Protein AF-A0A484MVW4-F1 (afdb_monomer_lite)

Sequence (199 aa):
MILGFILEQGFLRAIVSFVTMQFQLCTMFFTFSLGTRTHYFGRTILHGGARYQATGRGFIVRHIKFSESYRLYARSHFAKGMEVVLLLVVHLAYGFSTGAFSYILLTISSWFLAISWLFAPYLFNPSGFEWQKTVEDFRDWTNWLLYRGGIGVKGEESWEAWWDEELAHVRTLGGRLMETILSLRFCIFQYGILYKLHL

pLDDT: mean 89.43, std 7.52, range [61.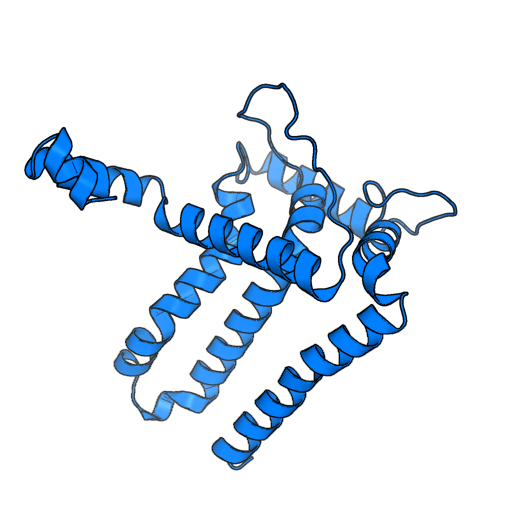5, 96.88]

Structure (mmCIF, N/CA/C/O backbone):
data_AF-A0A484MVW4-F1
#
_entry.id   AF-A0A484MVW4-F1
#
loop_
_atom_site.group_PDB
_atom_site.id
_atom_site.type_symbol
_atom_site.label_atom_id
_atom_site.label_alt_id
_atom_site.label_comp_id
_atom_site.label_asym_id
_atom_site.label_entity_id
_atom_site.label_seq_id
_atom_site.pdbx_PDB_ins_code
_atom_site.Cartn_x
_atom_site.Cartn_y
_atom_site.Cartn_z
_atom_site.occupancy
_atom_site.B_iso_or_equiv
_atom_site.auth_seq_id
_atom_site.auth_comp_id
_atom_site.auth_asym_id
_atom_site.auth_atom_id
_atom_site.pdbx_PDB_model_num
ATOM 1 N N . MET A 1 1 ? 17.130 15.220 -3.434 1.00 73.94 1 MET A N 1
ATOM 2 C CA . MET A 1 1 ? 17.889 14.332 -2.526 1.00 73.94 1 MET A CA 1
ATOM 3 C C . MET A 1 1 ? 19.336 14.171 -2.986 1.00 73.94 1 MET A C 1
ATOM 5 O O . MET A 1 1 ? 20.205 14.680 -2.302 1.00 73.94 1 MET A O 1
ATOM 9 N N . ILE A 1 2 ? 19.606 13.593 -4.167 1.00 82.56 2 ILE A N 1
ATOM 10 C CA . ILE A 1 2 ? 20.987 13.407 -4.673 1.00 82.56 2 ILE A CA 1
ATOM 11 C C . ILE A 1 2 ? 21.736 14.738 -4.849 1.00 82.56 2 ILE A C 1
ATOM 13 O O . ILE A 1 2 ? 22.871 14.853 -4.409 1.00 82.56 2 ILE A O 1
ATOM 17 N N . LEU A 1 3 ? 21.087 15.760 -5.420 1.00 87.56 3 LEU A N 1
ATOM 18 C CA . LEU A 1 3 ? 21.704 17.080 -5.609 1.00 87.56 3 LEU A CA 1
ATOM 19 C C . LEU A 1 3 ? 22.170 17.712 -4.284 1.00 87.56 3 LEU A C 1
ATOM 21 O O . LEU A 1 3 ? 23.260 18.266 -4.231 1.00 87.56 3 LEU A O 1
ATOM 25 N N . GLY A 1 4 ? 21.380 17.570 -3.213 1.00 88.50 4 GLY A N 1
ATOM 26 C CA . GLY A 1 4 ? 21.754 18.051 -1.878 1.00 88.50 4 GLY A CA 1
ATOM 27 C C . GLY A 1 4 ? 22.996 17.336 -1.346 1.00 88.50 4 GLY A C 1
ATOM 28 O O . GLY A 1 4 ? 23.952 17.987 -0.947 1.00 88.50 4 GLY A O 1
ATOM 29 N N . PHE A 1 5 ? 23.050 16.005 -1.464 1.00 88.50 5 PHE A N 1
ATOM 30 C CA . PHE A 1 5 ? 24.239 15.246 -1.063 1.00 88.50 5 PHE A CA 1
ATOM 31 C C . PHE A 1 5 ? 25.482 15.571 -1.890 1.00 88.50 5 PHE A C 1
ATOM 33 O O . PHE A 1 5 ? 26.580 15.584 -1.339 1.00 88.50 5 PHE A O 1
ATOM 40 N N . ILE A 1 6 ? 25.337 15.851 -3.189 1.00 94.19 6 ILE A N 1
ATOM 41 C CA . ILE A 1 6 ? 26.470 16.266 -4.028 1.00 94.19 6 ILE A CA 1
ATOM 42 C C . ILE A 1 6 ? 27.050 17.586 -3.511 1.00 94.19 6 ILE A C 1
ATOM 44 O O . ILE A 1 6 ? 28.270 17.705 -3.413 1.00 94.19 6 ILE A O 1
ATOM 48 N N . LEU A 1 7 ? 26.189 18.544 -3.157 1.00 93.81 7 LEU A N 1
ATOM 49 C CA . LEU A 1 7 ? 26.602 19.849 -2.638 1.00 93.81 7 LEU A CA 1
ATOM 50 C C . LEU A 1 7 ? 27.216 19.754 -1.233 1.00 93.81 7 LEU A C 1
ATOM 52 O O . LEU A 1 7 ? 28.190 20.444 -0.953 1.00 93.81 7 LEU A O 1
ATOM 56 N N . GLU A 1 8 ? 26.680 18.897 -0.362 1.00 93.44 8 GLU A N 1
ATOM 57 C CA . GLU A 1 8 ? 27.112 18.789 1.040 1.00 93.44 8 GLU A CA 1
ATOM 58 C C . GLU A 1 8 ? 28.332 17.879 1.248 1.00 93.44 8 GLU A C 1
ATOM 60 O O . GLU A 1 8 ? 29.167 18.141 2.111 1.00 93.44 8 GLU A O 1
ATOM 65 N N . GLN A 1 9 ? 28.429 16.777 0.500 1.00 91.25 9 GLN A N 1
ATOM 66 C CA . GLN A 1 9 ? 29.371 15.682 0.780 1.00 91.25 9 GLN A CA 1
ATOM 67 C C . GLN A 1 9 ? 30.320 15.388 -0.393 1.00 91.25 9 GLN A C 1
ATOM 69 O O . GLN A 1 9 ? 31.260 14.605 -0.238 1.00 91.25 9 GLN A O 1
ATOM 74 N N . GLY A 1 10 ? 30.101 16.008 -1.556 1.00 93.50 10 GLY A N 1
ATOM 75 C CA . GLY A 1 10 ? 30.835 15.742 -2.791 1.00 93.50 10 GLY A CA 1
ATOM 76 C C . GLY A 1 10 ? 30.286 14.547 -3.581 1.00 93.50 10 GLY A C 1
ATOM 77 O O . GLY A 1 10 ? 29.595 13.673 -3.057 1.00 93.50 10 GLY A O 1
ATOM 78 N N . PHE A 1 11 ? 30.614 14.495 -4.875 1.00 93.38 11 PHE A N 1
ATOM 79 C CA . PHE A 1 11 ? 29.992 13.582 -5.844 1.00 93.38 11 PHE A CA 1
ATOM 80 C C . PHE A 1 11 ? 30.110 12.090 -5.487 1.00 93.38 11 PHE A C 1
ATOM 82 O O . PHE A 1 11 ? 29.105 11.381 -5.459 1.00 93.38 11 PHE A O 1
ATOM 89 N N . LEU A 1 12 ? 31.317 11.606 -5.172 1.00 93.38 12 LEU A N 1
ATOM 90 C CA . LEU A 1 12 ? 31.538 10.183 -4.879 1.00 93.38 12 LEU A CA 1
ATOM 91 C C . LEU A 1 12 ? 30.803 9.730 -3.614 1.00 93.38 12 LEU A C 1
ATOM 93 O O . LEU A 1 12 ? 30.157 8.683 -3.616 1.00 93.38 12 LEU A O 1
ATOM 97 N N . ARG A 1 13 ? 30.854 10.536 -2.545 1.00 93.19 13 ARG A N 1
ATOM 98 C CA . ARG A 1 13 ? 30.137 10.231 -1.300 1.00 93.19 13 ARG A CA 1
ATOM 99 C C . ARG A 1 13 ? 28.629 10.251 -1.522 1.00 93.19 13 ARG A C 1
ATOM 101 O O . ARG A 1 13 ? 27.945 9.360 -1.036 1.00 93.19 13 ARG A O 1
ATOM 108 N N . ALA A 1 14 ? 28.121 11.186 -2.324 1.00 93.56 14 ALA A N 1
ATOM 109 C CA . ALA A 1 14 ? 26.707 11.238 -2.676 1.00 93.56 14 ALA A CA 1
ATOM 110 C C . ALA A 1 14 ? 26.226 9.971 -3.405 1.00 93.56 14 ALA A C 1
ATOM 112 O O . ALA A 1 14 ? 25.141 9.478 -3.097 1.00 93.56 14 ALA A O 1
ATOM 113 N N . ILE A 1 15 ? 27.026 9.411 -4.324 1.00 93.00 15 ILE A N 1
ATOM 114 C CA . ILE A 1 15 ? 26.705 8.141 -4.998 1.00 93.00 15 ILE A CA 1
ATOM 115 C C . ILE A 1 15 ? 26.663 6.990 -3.993 1.00 93.00 15 ILE A C 1
ATOM 117 O O . ILE A 1 15 ? 25.683 6.247 -3.967 1.00 93.00 15 ILE A O 1
ATOM 121 N N . VAL A 1 16 ? 27.688 6.851 -3.147 1.00 93.56 16 VAL A N 1
ATOM 122 C CA . VAL A 1 16 ? 27.746 5.774 -2.143 1.00 93.56 16 VAL A CA 1
ATOM 123 C C . VAL A 1 16 ? 26.563 5.868 -1.176 1.00 93.56 16 VAL A C 1
ATOM 125 O O . VAL A 1 16 ? 25.882 4.868 -0.941 1.00 93.56 16 VAL A O 1
ATOM 128 N N . SER A 1 17 ? 26.261 7.069 -0.678 1.00 91.94 17 SER A N 1
ATOM 129 C CA . SER A 1 17 ? 25.106 7.325 0.187 1.00 91.94 17 SER A CA 1
ATOM 130 C C . SER A 1 17 ? 23.793 6.983 -0.517 1.00 91.94 17 SER A C 1
ATOM 132 O O . SER A 1 17 ? 22.954 6.289 0.052 1.00 91.94 17 SER A O 1
ATOM 134 N N . PHE A 1 18 ? 23.620 7.394 -1.777 1.00 91.75 18 PHE A N 1
ATOM 135 C CA . PHE A 1 18 ? 22.419 7.077 -2.549 1.00 91.75 18 PHE A CA 1
ATOM 136 C C . PHE A 1 18 ? 22.226 5.568 -2.731 1.00 91.75 18 PHE A C 1
ATOM 138 O O . PHE A 1 18 ? 21.136 5.063 -2.473 1.00 91.75 18 PHE A O 1
ATOM 145 N N . VAL A 1 19 ? 23.275 4.841 -3.125 1.00 93.75 19 VAL A N 1
ATOM 146 C CA . VAL A 1 19 ? 23.232 3.380 -3.288 1.00 93.75 19 VAL A CA 1
ATOM 147 C C . VAL A 1 19 ? 22.922 2.693 -1.955 1.00 93.75 19 VAL A C 1
ATOM 149 O O . VAL A 1 19 ? 22.075 1.804 -1.902 1.00 93.75 19 VAL A O 1
ATOM 152 N N . THR A 1 20 ? 23.523 3.159 -0.859 1.00 94.19 20 THR A N 1
ATOM 153 C CA . THR A 1 20 ? 23.243 2.651 0.493 1.00 94.19 20 THR A CA 1
ATOM 154 C C . THR A 1 20 ? 21.771 2.833 0.867 1.00 94.19 20 THR A C 1
ATOM 156 O O . THR A 1 20 ? 21.138 1.902 1.360 1.00 94.19 20 THR A O 1
ATOM 159 N N . MET A 1 21 ? 21.186 3.996 0.570 1.00 93.38 21 MET A N 1
ATOM 160 C CA . MET A 1 21 ? 19.760 4.245 0.801 1.00 93.38 21 MET A CA 1
ATOM 161 C C . MET A 1 21 ? 18.857 3.335 -0.042 1.00 93.38 21 MET A C 1
ATOM 163 O O . MET A 1 21 ? 17.797 2.923 0.433 1.00 93.38 21 MET A O 1
ATOM 167 N N . GLN A 1 22 ? 19.265 2.984 -1.268 1.00 94.00 22 GLN A N 1
ATOM 168 C CA . GLN A 1 22 ? 18.517 2.018 -2.081 1.00 94.00 22 GLN A CA 1
ATOM 169 C C . GLN A 1 22 ? 18.519 0.625 -1.445 1.00 94.00 22 GLN A C 1
ATOM 171 O O . GLN A 1 22 ? 17.464 -0.001 -1.378 1.00 94.00 22 GLN A O 1
ATOM 176 N N . PHE A 1 23 ? 19.657 0.166 -0.910 1.00 94.56 23 PHE A N 1
ATOM 177 C CA . PHE A 1 23 ? 19.728 -1.099 -0.167 1.00 94.56 23 PHE A CA 1
ATOM 178 C C . PHE A 1 23 ? 18.890 -1.087 1.118 1.00 94.56 23 PHE A C 1
ATOM 180 O O . PHE A 1 23 ? 18.353 -2.117 1.508 1.00 94.56 23 PHE A O 1
ATOM 187 N N . GLN A 1 24 ? 18.702 0.082 1.732 1.00 93.75 24 GLN A N 1
ATOM 188 C CA . GLN A 1 24 ? 17.768 0.294 2.847 1.00 93.75 24 GLN A CA 1
ATOM 189 C C . GLN A 1 24 ? 16.300 0.432 2.399 1.00 93.75 24 GLN A C 1
ATOM 191 O O . GLN A 1 24 ? 15.438 0.795 3.197 1.00 93.75 24 GLN A O 1
ATOM 196 N N . LEU A 1 25 ? 16.000 0.158 1.124 1.00 94.75 25 LEU A N 1
ATOM 197 C CA . LEU A 1 25 ? 14.660 0.186 0.537 1.00 94.75 25 LEU A CA 1
ATOM 198 C C . LEU A 1 25 ? 13.985 1.569 0.591 1.00 94.75 25 LEU A C 1
ATOM 200 O O . LEU A 1 25 ? 12.754 1.665 0.627 1.00 94.75 25 LEU A O 1
ATOM 204 N N . CYS A 1 26 ? 14.757 2.663 0.539 1.00 93.69 26 CYS A N 1
ATOM 205 C CA . CYS A 1 26 ? 14.207 4.017 0.681 1.00 93.69 26 CYS A CA 1
ATOM 206 C C . CYS A 1 26 ? 13.128 4.346 -0.360 1.00 93.69 26 CYS A C 1
ATOM 208 O O . CYS A 1 26 ? 12.177 5.063 -0.062 1.00 93.69 26 CYS A O 1
ATOM 210 N N . THR A 1 27 ? 13.248 3.815 -1.579 1.00 93.62 27 THR A N 1
ATOM 211 C CA . THR A 1 27 ? 12.289 4.056 -2.667 1.00 93.62 27 THR A CA 1
ATOM 212 C C . THR A 1 27 ? 10.950 3.371 -2.392 1.00 93.62 27 THR A C 1
ATOM 214 O O . THR A 1 27 ? 9.893 3.955 -2.644 1.00 93.62 27 THR A O 1
ATOM 217 N N . MET A 1 28 ? 10.975 2.178 -1.793 1.00 95.19 28 MET A N 1
ATOM 218 C CA . MET A 1 28 ? 9.768 1.484 -1.345 1.00 95.19 28 MET A CA 1
ATOM 219 C C . MET A 1 28 ? 9.106 2.238 -0.187 1.00 95.19 28 MET A C 1
ATOM 221 O O . MET A 1 28 ? 7.909 2.527 -0.240 1.00 95.19 28 MET A O 1
ATOM 225 N N . PHE A 1 29 ? 9.898 2.639 0.815 1.00 93.94 29 PHE A N 1
ATOM 226 C CA . PHE A 1 29 ? 9.417 3.446 1.938 1.00 93.94 29 PHE A CA 1
ATOM 227 C C . PHE A 1 29 ? 8.792 4.764 1.470 1.00 93.94 29 PHE A C 1
ATOM 229 O O . PHE A 1 29 ? 7.704 5.130 1.909 1.00 93.94 29 PHE A O 1
ATOM 236 N N . PHE A 1 30 ? 9.448 5.472 0.551 1.00 93.88 30 PHE A N 1
ATOM 237 C CA . PHE A 1 30 ? 8.950 6.730 0.005 1.00 93.88 30 PHE A CA 1
ATOM 238 C C . PHE A 1 30 ? 7.618 6.539 -0.725 1.00 93.88 30 PHE A C 1
ATOM 240 O O . PHE A 1 30 ? 6.672 7.286 -0.482 1.00 93.88 30 PHE A O 1
ATOM 247 N N . THR A 1 31 ? 7.523 5.509 -1.568 1.00 95.19 31 THR A N 1
ATOM 248 C CA . THR A 1 31 ? 6.303 5.176 -2.317 1.00 95.19 31 THR A CA 1
ATOM 249 C C . THR A 1 31 ? 5.131 4.873 -1.379 1.00 95.19 31 THR A C 1
ATOM 251 O O . THR A 1 31 ? 4.015 5.358 -1.582 1.00 95.19 31 THR A O 1
ATOM 254 N N . PHE A 1 32 ? 5.390 4.121 -0.310 1.00 95.25 32 PHE A N 1
ATOM 255 C CA . PHE A 1 32 ? 4.410 3.820 0.729 1.00 95.25 32 PHE A CA 1
ATOM 256 C C . PHE A 1 32 ? 4.016 5.067 1.546 1.00 95.25 32 PHE A C 1
ATOM 258 O O . PHE A 1 32 ? 2.836 5.370 1.731 1.00 95.25 32 PHE A O 1
ATOM 265 N N . SER A 1 33 ? 4.996 5.858 1.989 1.00 94.50 33 SER A N 1
ATOM 266 C CA . SER A 1 33 ? 4.760 7.087 2.757 1.00 94.50 33 SER A CA 1
ATOM 267 C C . SER A 1 33 ? 3.946 8.111 1.962 1.00 94.50 33 SER A C 1
ATOM 269 O O . SER A 1 33 ? 3.013 8.719 2.493 1.00 94.50 33 SER A O 1
ATOM 271 N N . LEU A 1 34 ? 4.249 8.267 0.670 1.00 95.00 34 LEU A N 1
ATOM 272 C CA . LEU A 1 34 ? 3.489 9.130 -0.226 1.00 95.00 34 LEU A CA 1
ATOM 273 C C . LEU A 1 34 ? 2.048 8.628 -0.383 1.00 95.00 34 LEU A C 1
ATOM 275 O O . LEU A 1 34 ? 1.125 9.426 -0.254 1.00 95.00 34 LEU A O 1
ATOM 279 N N . GLY A 1 35 ? 1.846 7.317 -0.561 1.00 94.69 35 GLY A N 1
ATOM 280 C CA . GLY A 1 35 ? 0.514 6.701 -0.619 1.00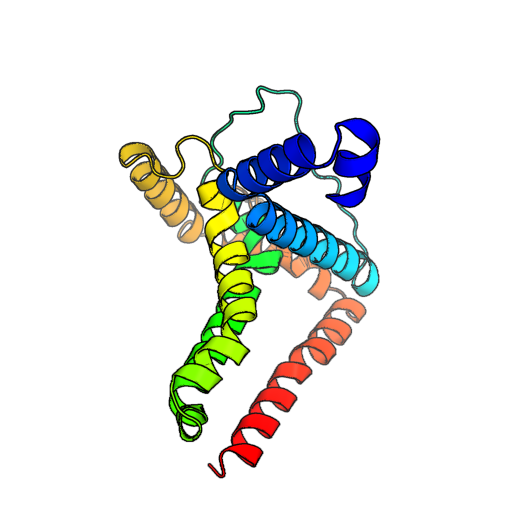 94.69 35 GLY A CA 1
ATOM 281 C C . GLY A 1 35 ? -0.331 6.996 0.623 1.00 94.69 35 GLY A C 1
ATOM 282 O O . GLY A 1 35 ? -1.491 7.405 0.505 1.00 94.69 35 GLY A O 1
ATOM 283 N N . THR A 1 36 ? 0.280 6.897 1.807 1.00 93.69 36 THR A N 1
ATOM 284 C CA . THR A 1 36 ? -0.345 7.253 3.089 1.00 93.69 36 THR A CA 1
ATOM 285 C C . THR A 1 36 ? -0.793 8.714 3.092 1.00 93.69 36 THR A C 1
ATOM 287 O O . THR A 1 36 ? -1.969 9.005 3.321 1.00 93.69 36 THR A O 1
ATOM 290 N N . ARG A 1 37 ? 0.123 9.643 2.784 1.00 93.69 37 ARG A N 1
ATOM 291 C CA . ARG A 1 37 ? -0.169 11.086 2.770 1.00 93.69 37 ARG A CA 1
ATOM 292 C C . ARG A 1 37 ? -1.273 11.417 1.778 1.00 93.69 37 ARG A C 1
ATOM 294 O O . ARG A 1 37 ? -2.240 12.066 2.157 1.00 93.69 37 ARG A O 1
ATOM 301 N N . THR A 1 38 ? -1.173 10.934 0.543 1.00 94.38 38 THR A N 1
ATOM 302 C CA . THR A 1 38 ? -2.166 11.194 -0.504 1.00 94.38 38 THR A CA 1
ATOM 303 C C . THR A 1 38 ? -3.541 10.652 -0.125 1.00 94.38 38 THR A C 1
ATOM 305 O O . THR A 1 38 ? -4.536 11.346 -0.324 1.00 94.38 38 THR A O 1
ATOM 308 N N . HIS A 1 39 ? -3.627 9.446 0.448 1.00 93.25 39 HIS A N 1
ATOM 309 C CA . HIS A 1 39 ? -4.913 8.874 0.850 1.00 93.25 39 HIS A CA 1
ATOM 310 C C . HIS A 1 39 ? -5.598 9.702 1.942 1.00 93.25 39 HIS A C 1
ATOM 312 O O . HIS A 1 39 ? -6.750 10.093 1.766 1.00 93.25 39 HIS A O 1
ATOM 318 N N . TYR A 1 40 ? -4.910 9.989 3.049 1.00 91.44 40 TYR A N 1
ATOM 319 C CA . TYR A 1 40 ? -5.530 10.696 4.173 1.00 91.44 40 TYR A CA 1
ATOM 320 C C . TYR A 1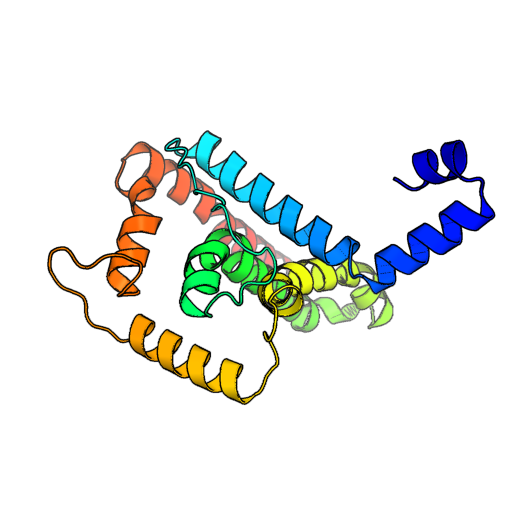 40 ? -5.754 12.182 3.887 1.00 91.44 40 TYR A C 1
ATOM 322 O O . TYR A 1 40 ? -6.767 12.742 4.310 1.00 91.44 40 TYR A O 1
ATOM 330 N N . PHE A 1 41 ? -4.871 12.808 3.107 1.00 93.44 41 PHE A N 1
ATOM 331 C CA . PHE A 1 41 ? -5.084 14.165 2.614 1.00 93.44 41 PHE A CA 1
ATOM 332 C C . PHE A 1 41 ? -6.319 14.234 1.706 1.00 93.44 41 PHE A C 1
ATOM 334 O O . PHE A 1 41 ? -7.211 15.045 1.943 1.00 93.44 41 PHE A O 1
ATOM 341 N N . GLY A 1 42 ? -6.436 13.319 0.737 1.00 92.25 42 GLY A N 1
ATOM 342 C CA . GLY A 1 42 ? -7.604 13.229 -0.141 1.00 92.25 42 GLY A CA 1
ATOM 343 C C . GLY A 1 42 ? -8.899 12.946 0.621 1.00 92.25 42 GLY A C 1
ATOM 344 O O . GLY A 1 42 ? -9.905 13.607 0.382 1.00 92.25 42 GLY A O 1
ATOM 345 N N . ARG A 1 43 ? -8.874 12.030 1.598 1.00 90.69 43 ARG A N 1
ATOM 346 C CA . ARG A 1 43 ? -10.033 11.737 2.458 1.00 90.69 43 ARG A CA 1
ATOM 347 C C . ARG A 1 43 ? -10.489 12.969 3.235 1.00 90.69 43 ARG A C 1
ATOM 349 O O . ARG A 1 43 ? -11.686 13.216 3.313 1.00 90.69 43 ARG A O 1
ATOM 356 N N . THR A 1 44 ? -9.549 13.759 3.749 1.00 91.81 44 THR A N 1
ATOM 357 C CA . THR A 1 44 ? -9.862 15.002 4.469 1.00 91.81 44 THR A CA 1
ATOM 358 C C . THR A 1 44 ? -10.497 16.041 3.544 1.00 91.81 44 THR A C 1
ATOM 360 O O . THR A 1 44 ? -11.440 16.709 3.949 1.00 91.81 44 THR A O 1
ATOM 363 N N . ILE A 1 45 ? -10.035 16.153 2.296 1.00 92.06 45 ILE A N 1
ATOM 364 C CA . ILE A 1 45 ? -10.633 17.066 1.308 1.00 92.06 45 ILE A CA 1
ATOM 365 C C . ILE A 1 45 ? -12.050 16.628 0.922 1.00 92.06 45 ILE A C 1
ATOM 367 O O . ILE A 1 45 ? -12.944 17.462 0.833 1.00 92.06 45 ILE A O 1
ATOM 371 N N . LEU A 1 46 ? -12.252 15.333 0.675 1.00 91.19 46 LEU A N 1
ATOM 372 C CA . LEU A 1 46 ? -13.515 14.807 0.150 1.00 91.19 46 LEU A CA 1
ATOM 373 C C . LEU A 1 46 ? -14.600 14.678 1.221 1.00 91.19 46 LEU A C 1
ATOM 375 O O . LEU A 1 46 ? -15.766 14.954 0.952 1.00 91.19 46 LEU A O 1
ATOM 379 N N . HIS A 1 47 ? -14.215 14.244 2.421 1.00 90.50 47 HIS A N 1
ATOM 380 C CA . HIS A 1 47 ? -15.147 13.834 3.474 1.00 90.50 47 HIS A CA 1
ATOM 381 C C . HIS A 1 47 ? -14.953 14.582 4.795 1.00 90.50 47 HIS A C 1
ATOM 383 O O . HIS A 1 47 ? -15.782 14.455 5.694 1.00 90.50 47 HIS A O 1
ATOM 389 N N . GLY A 1 48 ? -13.869 15.346 4.947 1.00 88.06 48 GLY A N 1
ATOM 390 C CA . GLY A 1 48 ? -13.497 15.951 6.224 1.00 88.06 48 GLY A CA 1
ATOM 391 C C . GLY A 1 48 ? -13.083 14.915 7.275 1.00 88.06 48 GLY A C 1
ATOM 392 O O . GLY A 1 48 ? -12.617 13.820 6.957 1.00 88.06 48 GLY A O 1
ATOM 393 N N . GLY A 1 49 ? -13.240 15.274 8.554 1.00 80.94 49 GLY A N 1
ATOM 394 C CA . GLY A 1 49 ? -13.061 14.339 9.670 1.00 80.94 49 GLY A CA 1
ATOM 395 C C . GLY A 1 49 ? -11.611 13.935 9.936 1.00 80.94 49 GLY A C 1
ATOM 396 O O . GLY A 1 49 ? -11.340 12.758 10.169 1.00 80.94 49 GLY A O 1
ATOM 397 N N . ALA A 1 50 ? -10.682 14.897 9.904 1.00 80.12 50 ALA A N 1
ATOM 398 C CA . ALA A 1 50 ? -9.294 14.656 10.286 1.00 80.12 50 ALA A CA 1
ATOM 399 C C . ALA A 1 50 ? -9.225 14.038 11.693 1.00 80.12 50 ALA A C 1
ATOM 401 O O . ALA A 1 50 ? -9.806 14.559 12.646 1.00 80.12 50 ALA A O 1
ATOM 402 N N . ARG A 1 51 ? -8.514 12.915 11.815 1.00 79.00 51 ARG A N 1
ATOM 403 C CA . ARG A 1 51 ? -8.287 12.225 13.088 1.00 79.00 51 ARG A CA 1
ATOM 404 C C . ARG A 1 51 ? -6.812 12.311 13.437 1.00 79.00 51 ARG A C 1
ATOM 406 O O . ARG A 1 51 ? -5.955 12.062 12.590 1.00 79.00 51 ARG A O 1
ATOM 413 N N . TYR A 1 52 ? -6.525 12.665 14.683 1.00 80.75 52 TYR A N 1
ATOM 414 C CA . TYR A 1 52 ? -5.172 12.579 15.206 1.00 80.75 52 TYR A CA 1
ATOM 415 C C . TYR A 1 52 ? -4.875 11.132 15.579 1.00 80.75 52 TYR A C 1
ATOM 417 O O . TYR A 1 52 ? -5.576 10.556 16.410 1.00 80.75 52 TYR A O 1
ATOM 425 N N . GLN A 1 53 ? -3.821 10.574 14.988 1.00 77.06 53 GLN A N 1
ATOM 426 C CA . GLN A 1 53 ? -3.282 9.291 15.410 1.00 77.06 53 GLN A CA 1
ATOM 427 C C . GLN A 1 53 ? -2.069 9.547 16.297 1.00 77.06 53 GLN A C 1
ATOM 429 O O . GLN A 1 53 ? -1.070 10.114 15.853 1.00 77.06 53 GLN A O 1
ATOM 434 N N . ALA A 1 54 ? -2.173 9.163 17.568 1.00 76.00 54 ALA A N 1
ATOM 435 C CA . ALA A 1 54 ? -1.090 9.354 18.517 1.00 76.00 54 ALA A CA 1
ATOM 436 C C . ALA A 1 54 ? 0.125 8.520 18.094 1.00 76.00 54 ALA A C 1
ATOM 438 O O . ALA A 1 54 ? 0.044 7.301 17.986 1.00 76.00 54 ALA A O 1
ATOM 439 N N . THR A 1 55 ? 1.269 9.172 17.899 1.00 67.06 55 THR A N 1
ATOM 440 C CA . THR A 1 55 ? 2.523 8.512 17.498 1.00 67.06 55 THR A CA 1
ATOM 441 C C . THR A 1 55 ? 3.231 7.779 18.641 1.00 67.06 55 THR A C 1
ATOM 443 O O . THR A 1 55 ? 4.273 7.171 18.419 1.00 67.06 55 THR A O 1
ATOM 446 N N . GLY A 1 56 ? 2.654 7.789 19.849 1.00 64.69 56 GLY A N 1
ATOM 447 C CA . GLY A 1 56 ? 3.242 7.204 21.052 1.00 64.69 56 GLY A CA 1
ATOM 448 C C . GLY A 1 56 ? 4.565 7.867 21.466 1.00 64.69 56 GLY A C 1
ATOM 449 O O . GLY A 1 56 ? 5.271 8.483 20.675 1.00 64.69 56 GLY A O 1
ATOM 450 N N . ARG A 1 57 ? 4.930 7.750 22.745 1.00 66.88 57 ARG A N 1
ATOM 451 C CA . ARG A 1 57 ? 6.305 7.984 23.214 1.00 66.88 57 ARG A CA 1
ATOM 452 C C . ARG A 1 57 ? 6.829 6.636 23.690 1.00 66.88 57 ARG A C 1
ATOM 454 O O . ARG A 1 57 ? 6.498 6.211 24.789 1.00 66.88 57 ARG A O 1
ATOM 461 N N . GLY A 1 58 ? 7.559 5.930 22.834 1.00 63.56 58 GLY A N 1
ATOM 462 C CA . GLY A 1 58 ? 8.062 4.586 23.117 1.00 63.56 58 GLY A CA 1
ATOM 463 C C . GLY A 1 58 ? 9.272 4.236 22.259 1.00 63.56 58 GLY A C 1
ATOM 464 O O . GLY A 1 58 ? 9.683 5.020 21.404 1.00 63.56 58 GLY A O 1
ATOM 465 N N . PHE A 1 59 ? 9.850 3.057 22.497 1.00 63.28 59 PHE A N 1
ATOM 466 C CA . PHE A 1 59 ? 10.924 2.534 21.656 1.00 63.28 59 PHE A CA 1
ATOM 467 C C . PHE A 1 59 ? 10.422 2.344 20.220 1.00 63.28 59 PHE A C 1
ATOM 469 O O . PHE A 1 59 ? 9.409 1.691 19.986 1.00 63.28 59 PHE A O 1
ATOM 476 N N . ILE A 1 60 ? 11.159 2.917 19.266 1.00 61.50 60 ILE A N 1
ATOM 477 C CA . ILE A 1 60 ? 10.819 2.970 17.833 1.00 61.50 60 ILE A CA 1
ATOM 478 C C . ILE A 1 60 ? 10.778 1.560 17.204 1.00 61.50 60 ILE A C 1
ATOM 480 O O . ILE A 1 60 ? 10.137 1.349 16.181 1.00 61.50 60 ILE A O 1
ATOM 484 N N . VAL A 1 61 ? 11.405 0.571 17.849 1.00 73.50 61 VAL A N 1
ATOM 485 C CA . VAL A 1 61 ? 11.477 -0.826 17.401 1.00 73.50 61 VAL A CA 1
ATOM 486 C C . VAL A 1 61 ? 10.359 -1.649 18.053 1.00 73.50 61 VAL A C 1
ATOM 488 O O . VAL A 1 61 ? 10.613 -2.524 18.878 1.00 73.50 61 VAL A O 1
ATOM 491 N N . ARG A 1 62 ? 9.098 -1.342 17.728 1.00 82.69 62 ARG A N 1
ATOM 492 C CA . ARG A 1 62 ? 7.942 -2.134 18.176 1.00 82.69 62 ARG A CA 1
ATOM 493 C C . ARG A 1 62 ? 7.351 -2.909 17.006 1.00 82.69 62 ARG A C 1
ATOM 495 O O . ARG A 1 62 ? 7.042 -2.323 15.975 1.00 82.69 62 ARG A O 1
ATOM 502 N N . HIS A 1 63 ? 7.155 -4.208 17.210 1.00 88.69 63 HIS A N 1
ATOM 503 C CA . HIS A 1 63 ? 6.405 -5.047 16.286 1.00 88.69 63 HIS A CA 1
ATOM 504 C C . HIS A 1 63 ? 4.919 -4.654 16.276 1.00 88.69 63 HIS A C 1
ATOM 506 O O . HIS A 1 63 ? 4.296 -4.552 17.340 1.00 88.69 63 HIS A O 1
ATOM 512 N N . ILE A 1 64 ? 4.364 -4.436 15.087 1.00 90.44 64 ILE A N 1
ATOM 513 C CA . ILE A 1 64 ? 2.942 -4.147 14.866 1.00 90.44 64 ILE A CA 1
ATOM 514 C C . ILE A 1 64 ? 2.237 -5.438 14.456 1.00 90.44 64 ILE A C 1
ATOM 516 O O . ILE A 1 64 ? 2.694 -6.113 13.539 1.00 90.44 64 ILE A O 1
ATOM 520 N N . LYS A 1 65 ? 1.109 -5.750 15.103 1.00 92.31 65 LYS A N 1
ATOM 521 C CA . LYS A 1 65 ? 0.333 -6.955 14.789 1.00 92.31 65 LYS A CA 1
ATOM 522 C C . LYS A 1 65 ? -0.320 -6.867 13.412 1.00 92.31 65 LYS A C 1
ATOM 524 O O . LYS A 1 65 ? -0.774 -5.793 13.010 1.00 92.31 65 LYS A O 1
ATOM 529 N N . PHE A 1 66 ? -0.526 -7.999 12.744 1.00 92.94 66 PHE A N 1
ATOM 530 C CA . PHE A 1 66 ? -1.223 -8.043 11.447 1.00 92.94 66 PHE A CA 1
ATOM 531 C C . PHE A 1 66 ? -2.624 -7.410 11.456 1.00 92.94 66 PHE A C 1
ATOM 533 O O . PHE A 1 66 ? -2.987 -6.739 10.490 1.00 92.94 66 PHE A O 1
ATOM 540 N N . SER A 1 67 ? -3.404 -7.559 12.533 1.00 93.38 67 SER A N 1
ATOM 541 C CA . SER A 1 67 ? -4.704 -6.878 12.683 1.00 93.38 67 SER A CA 1
ATOM 542 C C . SER A 1 67 ? -4.567 -5.363 12.688 1.00 93.38 67 SER A C 1
ATOM 544 O O . SER A 1 67 ? -5.308 -4.676 11.991 1.00 93.38 67 SER A O 1
ATOM 546 N N . GLU A 1 68 ? -3.576 -4.826 13.387 1.00 93.00 68 GLU A N 1
ATOM 547 C CA . GLU A 1 68 ? -3.314 -3.392 13.416 1.00 93.00 68 GLU A CA 1
ATOM 548 C C . GLU A 1 68 ? -2.812 -2.878 12.059 1.00 93.00 68 GLU A C 1
ATOM 550 O O . GLU A 1 68 ? -3.359 -1.902 11.540 1.00 93.00 68 GLU A O 1
ATOM 555 N N . SER A 1 69 ? -1.857 -3.571 11.427 1.00 93.25 69 SER A N 1
ATOM 556 C CA . SER A 1 69 ? -1.399 -3.237 10.071 1.00 93.25 69 SER A CA 1
ATOM 557 C C . SER A 1 69 ? -2.547 -3.242 9.063 1.00 93.25 69 SER A C 1
ATOM 559 O O . SER A 1 69 ? -2.656 -2.320 8.252 1.00 93.25 69 SER A O 1
ATOM 561 N N . TYR A 1 70 ? -3.432 -4.239 9.128 1.00 93.88 70 TYR A N 1
ATOM 562 C CA . TYR A 1 70 ? -4.604 -4.309 8.264 1.00 93.88 70 TYR A CA 1
ATOM 563 C C . TYR A 1 70 ? -5.531 -3.113 8.492 1.00 93.88 70 TYR A C 1
ATOM 565 O O . TYR A 1 70 ? -5.877 -2.422 7.538 1.00 93.88 70 TYR A O 1
ATOM 573 N N . ARG A 1 71 ? -5.876 -2.795 9.743 1.00 93.62 71 ARG A N 1
ATOM 574 C CA . ARG A 1 71 ? -6.759 -1.658 10.053 1.00 93.62 71 ARG A CA 1
ATOM 575 C C . ARG A 1 71 ? -6.213 -0.319 9.566 1.00 93.62 71 ARG A C 1
ATOM 577 O O . ARG A 1 71 ? -6.987 0.518 9.107 1.00 93.62 71 ARG A O 1
ATOM 584 N N . LEU A 1 72 ? -4.900 -0.114 9.660 1.00 92.06 72 LEU A N 1
ATOM 585 C CA . LEU A 1 72 ? -4.245 1.122 9.228 1.00 92.06 72 LEU A CA 1
ATOM 586 C C . LEU A 1 72 ? -4.144 1.222 7.700 1.00 92.06 72 LEU A C 1
ATOM 588 O O . LEU A 1 72 ? -4.322 2.302 7.131 1.00 92.06 72 LEU A O 1
ATOM 592 N N . TYR A 1 73 ? -3.854 0.112 7.017 1.00 94.69 73 TYR A N 1
ATOM 593 C CA . TYR A 1 73 ? -3.436 0.152 5.614 1.00 94.69 73 TYR A CA 1
ATOM 594 C C . TYR A 1 73 ? -4.403 -0.491 4.616 1.00 94.69 73 TYR A C 1
ATOM 596 O O . TYR A 1 73 ? -4.200 -0.339 3.409 1.00 94.69 73 TYR A O 1
ATOM 604 N N . ALA A 1 74 ? -5.496 -1.118 5.066 1.00 94.56 74 ALA A N 1
ATOM 605 C CA . ALA A 1 74 ? -6.445 -1.812 4.191 1.00 94.56 74 ALA A CA 1
ATOM 606 C C . ALA A 1 74 ? -7.012 -0.913 3.077 1.00 94.56 74 ALA A C 1
ATOM 608 O O . ALA A 1 74 ? -6.933 -1.263 1.901 1.00 94.56 74 ALA A O 1
ATOM 609 N N . ARG A 1 75 ? -7.555 0.266 3.419 1.00 91.88 75 ARG A N 1
ATOM 610 C CA . ARG A 1 75 ? -8.165 1.200 2.444 1.00 91.88 75 ARG A CA 1
ATOM 611 C C . ARG A 1 75 ? -7.151 2.103 1.746 1.00 91.88 75 ARG A C 1
ATOM 613 O O . ARG A 1 75 ? -7.364 2.512 0.602 1.00 91.88 75 ARG A O 1
ATOM 620 N N . SER A 1 76 ? -6.061 2.436 2.429 1.00 93.19 76 SER A N 1
ATOM 621 C CA . SER A 1 76 ? -5.051 3.355 1.909 1.00 93.19 76 SER A CA 1
ATOM 622 C C . SER A 1 76 ? -4.107 2.683 0.911 1.00 93.19 76 SER A C 1
ATOM 624 O O . SER A 1 76 ? -3.785 3.316 -0.097 1.00 93.19 76 SER A O 1
ATOM 626 N N . HIS A 1 77 ? -3.745 1.415 1.150 1.00 96.31 77 HIS A N 1
ATOM 627 C CA . HIS A 1 77 ? -2.741 0.672 0.385 1.00 96.31 77 HIS A CA 1
ATOM 628 C C . HIS A 1 77 ? -3.257 -0.672 -0.122 1.00 96.31 77 HIS A C 1
ATOM 630 O O . HIS A 1 77 ? -3.245 -0.869 -1.330 1.00 96.31 77 HIS A O 1
ATOM 636 N N . PHE A 1 78 ? -3.728 -1.583 0.740 1.00 95.44 78 PHE A N 1
ATOM 637 C CA . PHE A 1 78 ? -3.974 -2.973 0.321 1.00 95.44 78 PHE A CA 1
ATOM 638 C C . PHE A 1 78 ? -5.028 -3.093 -0.777 1.00 95.44 78 PHE A C 1
ATOM 640 O O . PHE A 1 78 ? -4.750 -3.696 -1.808 1.00 95.44 78 PHE A O 1
ATOM 647 N N . ALA A 1 79 ? -6.194 -2.465 -0.612 1.00 93.88 79 ALA A N 1
ATOM 648 C CA . ALA A 1 79 ? -7.243 -2.488 -1.630 1.00 93.88 79 ALA A CA 1
ATOM 649 C C . ALA A 1 79 ? -6.740 -1.925 -2.969 1.00 93.88 79 ALA A C 1
ATOM 651 O O . ALA A 1 79 ? -6.857 -2.575 -4.003 1.00 93.88 79 ALA A O 1
ATOM 652 N N . LYS A 1 80 ? -6.086 -0.759 -2.941 1.00 93.88 80 LYS A N 1
ATOM 653 C CA . LYS A 1 80 ? -5.562 -0.115 -4.153 1.00 93.88 80 LYS A CA 1
ATOM 654 C C . LYS A 1 80 ? -4.411 -0.900 -4.789 1.00 93.88 80 LYS A C 1
ATOM 656 O O . LYS A 1 80 ? -4.299 -0.951 -6.006 1.00 93.88 80 LYS A O 1
ATOM 661 N N . GLY A 1 81 ? -3.549 -1.506 -3.976 1.00 95.81 81 GLY A N 1
ATOM 662 C CA . GLY A 1 81 ? -2.461 -2.367 -4.429 1.00 95.81 81 GLY A CA 1
ATOM 663 C C . GLY A 1 81 ? -3.011 -3.595 -5.143 1.00 95.81 81 GLY A C 1
ATOM 664 O O . GLY A 1 81 ? -2.578 -3.891 -6.252 1.00 95.81 81 GLY A O 1
ATOM 665 N N . MET A 1 82 ? -4.027 -4.242 -4.566 1.00 95.44 82 MET A N 1
ATOM 666 C CA . MET A 1 82 ? -4.732 -5.362 -5.193 1.00 95.44 82 MET A CA 1
ATOM 667 C C . MET A 1 82 ? -5.442 -4.955 -6.491 1.00 95.44 82 MET A C 1
ATOM 669 O O . MET A 1 82 ? -5.372 -5.698 -7.465 1.00 95.44 82 MET A O 1
ATOM 673 N N . GLU A 1 83 ? -6.066 -3.772 -6.546 1.00 93.38 83 GLU A N 1
ATOM 674 C CA . GLU A 1 83 ? -6.647 -3.223 -7.784 1.00 93.38 83 GLU A CA 1
ATOM 675 C C . GLU A 1 83 ? -5.586 -3.074 -8.888 1.00 93.38 83 GLU A C 1
ATOM 677 O O . GLU A 1 83 ? -5.801 -3.514 -10.017 1.00 93.38 83 GLU A O 1
ATOM 682 N N . VAL A 1 84 ? -4.416 -2.509 -8.565 1.00 95.00 84 VAL A N 1
ATOM 683 C CA . VAL A 1 84 ? -3.308 -2.359 -9.523 1.00 95.00 84 VAL A CA 1
ATOM 684 C C . VAL A 1 84 ? -2.785 -3.722 -9.978 1.00 95.00 84 VAL A C 1
ATOM 686 O O . VAL A 1 84 ? -2.606 -3.919 -11.178 1.00 95.00 84 VAL A O 1
ATOM 689 N N . VAL A 1 85 ? -2.590 -4.682 -9.065 1.00 96.12 85 VAL A N 1
ATOM 690 C CA . VAL A 1 85 ? -2.178 -6.053 -9.424 1.00 96.12 85 VAL A CA 1
ATOM 691 C C . VAL A 1 85 ? -3.187 -6.689 -10.375 1.00 96.12 85 VAL A C 1
ATOM 693 O O . VAL A 1 85 ? -2.790 -7.248 -11.395 1.00 96.12 85 VAL A O 1
ATOM 696 N N . LEU A 1 86 ? -4.485 -6.570 -10.092 1.00 93.06 86 LEU A N 1
ATOM 697 C CA . LEU A 1 86 ? -5.533 -7.128 -10.943 1.00 93.06 86 LEU A CA 1
ATOM 698 C C . LEU A 1 86 ? -5.492 -6.528 -12.354 1.00 93.06 86 LEU A C 1
ATOM 700 O O . LEU A 1 86 ? -5.532 -7.272 -13.333 1.00 93.06 86 LEU A O 1
ATOM 704 N N . LEU A 1 87 ? -5.335 -5.208 -12.479 1.00 90.69 87 LEU A N 1
ATOM 705 C CA . LEU A 1 87 ? -5.189 -4.548 -13.781 1.00 90.69 87 LEU A CA 1
ATOM 706 C C . LEU A 1 87 ? -3.928 -5.004 -14.530 1.00 90.69 87 LEU A C 1
ATOM 708 O O . LEU A 1 87 ? -3.978 -5.204 -15.743 1.00 90.69 87 LEU A O 1
ATOM 712 N N . LEU A 1 88 ? -2.811 -5.215 -13.828 1.00 92.56 88 LEU A N 1
ATOM 713 C CA . LEU A 1 88 ? -1.564 -5.710 -14.423 1.00 92.56 88 LEU A CA 1
ATOM 714 C C . LEU A 1 88 ? -1.687 -7.154 -14.917 1.00 92.56 88 LEU A C 1
ATOM 716 O O . LEU A 1 88 ? -1.121 -7.484 -15.960 1.00 92.56 88 LEU A O 1
ATOM 720 N N . VAL A 1 89 ? -2.442 -7.994 -14.202 1.00 91.56 89 VAL A N 1
ATOM 721 C CA . VAL A 1 89 ? -2.756 -9.373 -14.606 1.00 91.56 89 VAL A CA 1
ATOM 722 C C . VAL A 1 89 ? -3.675 -9.384 -15.827 1.00 91.56 89 VAL A C 1
ATOM 724 O O . VAL A 1 89 ? -3.406 -10.115 -16.777 1.00 91.56 89 VAL A O 1
ATOM 727 N N . VAL A 1 90 ? -4.708 -8.536 -15.864 1.00 88.44 90 VAL A N 1
ATOM 728 C CA . VAL A 1 90 ? -5.561 -8.371 -17.056 1.00 88.44 90 VAL A CA 1
ATOM 729 C C . VAL A 1 90 ? -4.728 -7.890 -18.248 1.00 88.44 90 VAL A C 1
ATOM 731 O O . VAL A 1 90 ? -4.841 -8.439 -19.343 1.00 88.44 90 VAL A O 1
ATOM 734 N N . HIS A 1 91 ? -3.837 -6.915 -18.045 1.00 87.25 91 HIS A N 1
ATOM 735 C CA . HIS A 1 91 ? -2.942 -6.446 -19.102 1.00 87.25 91 HIS A CA 1
ATOM 736 C C . HIS A 1 91 ? -1.969 -7.536 -19.570 1.00 87.25 91 HIS A C 1
ATOM 738 O O . HIS A 1 91 ? -1.699 -7.627 -20.763 1.00 87.25 91 HIS A O 1
ATOM 744 N N . LEU A 1 92 ? -1.482 -8.394 -18.672 1.00 88.75 92 LEU A N 1
ATOM 745 C CA . LEU A 1 92 ? -0.648 -9.537 -19.045 1.00 88.75 92 LEU A CA 1
ATOM 746 C C . LEU A 1 92 ? -1.427 -10.549 -19.897 1.00 88.75 92 LEU A C 1
ATOM 748 O O . LEU A 1 92 ? -0.913 -11.013 -20.910 1.00 88.75 92 LEU A O 1
ATOM 752 N N . ALA A 1 93 ? -2.664 -10.864 -19.506 1.00 87.44 93 ALA A N 1
ATOM 753 C CA . ALA A 1 93 ? -3.495 -11.860 -20.177 1.00 87.44 93 ALA A CA 1
ATOM 754 C C . ALA A 1 93 ? -3.928 -11.428 -21.589 1.00 87.44 93 ALA A C 1
ATOM 756 O O . ALA A 1 93 ? -3.904 -12.241 -22.509 1.00 87.44 93 ALA A O 1
ATOM 757 N N . TYR A 1 94 ? -4.301 -10.156 -21.771 1.00 83.31 94 TYR A N 1
ATOM 758 C CA . TYR A 1 94 ? -4.876 -9.662 -23.032 1.00 83.31 94 TYR A CA 1
ATOM 759 C C . TYR A 1 94 ? -3.956 -8.723 -23.830 1.00 83.31 94 TYR A C 1
ATOM 761 O O . TYR A 1 94 ? -4.194 -8.474 -25.009 1.00 83.31 94 TYR A O 1
ATOM 769 N N . GLY A 1 95 ? -2.907 -8.175 -23.215 1.00 75.62 95 GLY A N 1
ATOM 770 C CA . GLY A 1 95 ? -2.019 -7.172 -23.815 1.00 75.62 95 GLY A CA 1
ATOM 771 C C . GLY A 1 95 ? -0.747 -7.731 -24.455 1.00 75.62 95 GLY A C 1
ATOM 772 O O . GLY A 1 95 ? 0.019 -6.959 -25.027 1.00 75.62 95 GLY A O 1
ATOM 773 N N . PHE A 1 96 ? -0.516 -9.048 -24.406 1.00 66.81 96 PHE A N 1
ATOM 774 C CA . PHE A 1 96 ? 0.763 -9.677 -24.780 1.00 66.81 96 PHE A CA 1
ATOM 775 C C . PHE A 1 96 ? 1.137 -9.587 -26.278 1.00 66.81 96 PHE A C 1
ATOM 777 O O . PHE A 1 96 ? 2.216 -10.014 -26.682 1.00 66.81 96 PHE A O 1
ATOM 784 N N . SER A 1 97 ? 0.286 -8.992 -27.118 1.00 66.56 97 SER A N 1
ATOM 785 C CA . SER A 1 97 ? 0.494 -8.868 -28.572 1.00 66.56 97 SER A CA 1
ATOM 786 C C . SER A 1 97 ? 1.792 -8.158 -28.998 1.00 66.56 97 SER A C 1
ATOM 788 O O . SER A 1 97 ? 2.271 -8.389 -30.104 1.00 66.56 97 SER A O 1
ATOM 790 N N . THR A 1 98 ? 2.386 -7.321 -28.139 1.00 68.44 98 THR A N 1
ATOM 791 C CA . THR A 1 98 ? 3.592 -6.523 -28.439 1.00 68.44 98 THR A CA 1
ATOM 792 C C . THR A 1 98 ? 4.902 -7.160 -27.958 1.00 68.44 98 THR A C 1
ATOM 794 O O . THR A 1 98 ? 5.974 -6.601 -28.185 1.00 68.44 98 THR A O 1
ATOM 797 N N . GLY A 1 99 ? 4.842 -8.347 -27.340 1.00 82.06 99 GLY A N 1
ATOM 798 C CA . GLY A 1 99 ? 6.003 -9.080 -26.834 1.00 82.06 99 GLY A CA 1
ATOM 799 C C . GLY A 1 99 ? 6.379 -8.756 -25.381 1.00 82.06 99 GLY A C 1
ATOM 800 O O . GLY A 1 99 ? 6.043 -7.709 -24.824 1.00 82.06 99 GLY A O 1
ATOM 801 N N . ALA A 1 100 ? 7.111 -9.680 -24.748 1.00 85.19 100 ALA A N 1
ATOM 802 C CA . ALA A 1 100 ? 7.401 -9.640 -23.311 1.00 85.19 100 ALA A CA 1
ATOM 803 C C . ALA A 1 100 ? 8.212 -8.407 -22.869 1.00 85.19 100 ALA A C 1
ATOM 805 O O . ALA A 1 100 ? 7.963 -7.855 -21.799 1.00 85.19 100 ALA A O 1
ATOM 806 N N . PHE A 1 101 ? 9.165 -7.949 -23.689 1.00 88.06 101 PHE A N 1
ATOM 807 C CA . PHE A 1 101 ? 10.022 -6.809 -23.347 1.00 88.06 101 PHE A CA 1
ATOM 808 C C . PHE A 1 101 ? 9.224 -5.505 -23.217 1.00 88.06 101 PHE A C 1
ATOM 810 O O . PHE A 1 101 ? 9.392 -4.767 -22.245 1.00 88.06 101 PHE A O 1
ATOM 817 N N . SER A 1 102 ? 8.305 -5.252 -24.152 1.00 88.56 102 SER A N 1
ATOM 818 C CA . SER A 1 102 ? 7.432 -4.078 -24.122 1.00 88.56 102 SER A CA 1
ATOM 819 C C . SER A 1 102 ? 6.499 -4.094 -22.913 1.00 88.56 102 SER A C 1
ATOM 821 O O . SER A 1 102 ? 6.358 -3.070 -22.249 1.00 88.56 102 SER A O 1
ATOM 823 N N . TYR A 1 103 ? 5.925 -5.254 -22.572 1.00 89.06 103 TYR A N 1
ATOM 824 C CA . TYR A 1 103 ? 5.105 -5.400 -21.366 1.00 89.06 103 TYR A CA 1
ATOM 825 C C . TYR A 1 103 ? 5.894 -5.047 -20.099 1.00 89.06 103 TYR A C 1
ATOM 827 O O . TYR A 1 103 ? 5.432 -4.241 -19.290 1.00 89.06 103 TYR A O 1
ATOM 835 N N . ILE A 1 104 ? 7.096 -5.610 -19.933 1.00 91.06 104 ILE A N 1
ATOM 836 C CA . ILE A 1 104 ? 7.927 -5.370 -18.744 1.00 91.06 104 ILE A CA 1
ATOM 837 C C . ILE A 1 104 ? 8.265 -3.883 -18.627 1.00 91.06 104 ILE A C 1
ATOM 839 O O . ILE A 1 104 ? 8.062 -3.292 -17.568 1.00 91.06 104 ILE A O 1
ATOM 843 N N . LEU A 1 105 ? 8.728 -3.260 -19.712 1.00 91.25 105 LEU A N 1
ATOM 844 C CA . LEU A 1 105 ? 9.128 -1.852 -19.708 1.00 91.25 105 LEU A CA 1
ATOM 845 C C . LEU A 1 105 ? 7.964 -0.917 -19.337 1.00 91.25 105 LEU A C 1
ATOM 847 O O . LEU A 1 105 ? 8.167 0.058 -18.615 1.00 91.25 105 LEU A O 1
ATOM 851 N N . LEU A 1 106 ? 6.747 -1.231 -19.790 1.00 90.50 106 LEU A N 1
ATOM 852 C CA . LEU A 1 106 ? 5.548 -0.444 -19.497 1.00 90.50 106 LEU A CA 1
ATOM 853 C C . LEU A 1 106 ? 5.002 -0.664 -18.079 1.00 90.50 106 LEU A C 1
ATOM 855 O O . LEU A 1 106 ? 4.407 0.250 -17.515 1.00 90.50 106 LEU A O 1
ATOM 859 N N . THR A 1 107 ? 5.185 -1.853 -17.498 1.00 93.94 107 THR A N 1
ATOM 860 C CA . THR A 1 107 ? 4.513 -2.242 -16.243 1.00 93.94 107 THR A CA 1
ATOM 861 C C . THR A 1 107 ? 5.415 -2.297 -15.017 1.00 93.94 107 THR A C 1
ATOM 863 O O . THR A 1 107 ? 4.899 -2.344 -13.899 1.00 93.94 107 THR A O 1
ATOM 866 N N . ILE A 1 108 ? 6.742 -2.268 -15.175 1.00 95.19 108 ILE A N 1
ATOM 867 C CA . ILE A 1 108 ? 7.691 -2.439 -14.063 1.00 95.19 108 ILE A CA 1
ATOM 868 C C . ILE A 1 108 ? 7.481 -1.424 -12.932 1.00 95.19 108 ILE A C 1
ATOM 870 O O . ILE A 1 108 ? 7.557 -1.781 -11.757 1.00 95.19 108 ILE A O 1
ATOM 874 N N . SER A 1 109 ? 7.152 -0.174 -13.263 1.00 95.38 109 SER A N 1
ATOM 875 C CA . SER A 1 109 ? 6.871 0.874 -12.276 1.00 95.38 109 SER A CA 1
ATOM 876 C C . SER A 1 109 ? 5.567 0.616 -11.512 1.00 95.38 109 SER A C 1
ATOM 878 O O . SER A 1 109 ? 5.522 0.805 -10.297 1.00 95.38 109 SER A O 1
ATOM 880 N N . SER A 1 110 ? 4.524 0.129 -12.190 1.00 95.62 110 SER A N 1
ATOM 881 C CA . SER A 1 110 ? 3.246 -0.250 -11.576 1.00 95.62 110 SER A CA 1
ATOM 882 C C . SER A 1 110 ? 3.381 -1.485 -10.687 1.00 95.62 110 SER A C 1
ATOM 884 O O . SER A 1 110 ? 2.823 -1.507 -9.591 1.00 95.62 110 SER A O 1
ATOM 886 N N . TRP A 1 111 ? 4.166 -2.481 -11.108 1.00 96.19 111 TRP A N 1
ATOM 887 C CA . TRP A 1 111 ? 4.516 -3.632 -10.273 1.00 96.19 111 TRP A CA 1
ATOM 888 C C . TRP A 1 111 ? 5.284 -3.199 -9.026 1.00 96.19 111 TRP A C 1
ATOM 890 O O . TRP A 1 111 ? 4.926 -3.593 -7.918 1.00 96.19 111 TRP A O 1
ATOM 900 N N . PHE A 1 112 ? 6.287 -2.333 -9.183 1.00 96.38 112 PHE A N 1
ATOM 901 C CA . PHE A 1 112 ? 7.041 -1.790 -8.056 1.00 96.38 112 PHE A CA 1
ATOM 902 C C . PHE A 1 112 ? 6.141 -1.020 -7.076 1.00 96.38 112 PHE A C 1
ATOM 904 O O . PHE A 1 112 ? 6.246 -1.214 -5.863 1.00 96.38 112 PHE A O 1
ATOM 911 N N . LEU A 1 113 ? 5.221 -0.190 -7.583 1.00 96.12 113 LEU A N 1
ATOM 912 C CA . LEU A 1 113 ? 4.219 0.519 -6.783 1.00 96.12 113 LEU A CA 1
ATOM 913 C C . LEU A 1 113 ? 3.337 -0.456 -5.990 1.00 96.12 113 LEU A C 1
ATOM 915 O O . LEU A 1 113 ? 3.197 -0.307 -4.777 1.00 96.12 113 LEU A O 1
ATOM 919 N N . ALA A 1 114 ? 2.773 -1.461 -6.663 1.00 96.88 114 ALA A N 1
ATOM 920 C CA . ALA A 1 114 ? 1.885 -2.441 -6.048 1.00 96.88 114 ALA A CA 1
ATOM 921 C C . ALA A 1 114 ? 2.593 -3.255 -4.957 1.00 96.88 114 ALA A C 1
ATOM 923 O O . ALA A 1 114 ? 2.086 -3.365 -3.841 1.00 96.88 114 ALA A O 1
ATOM 924 N N . ILE A 1 115 ? 3.798 -3.755 -5.245 1.00 95.81 115 ILE A N 1
ATOM 925 C CA . ILE A 1 115 ? 4.623 -4.484 -4.274 1.00 95.81 115 ILE A CA 1
ATOM 926 C C . ILE A 1 115 ? 4.951 -3.584 -3.081 1.00 95.81 115 ILE A C 1
ATOM 928 O O . ILE A 1 115 ? 4.816 -4.010 -1.937 1.00 95.81 115 ILE A O 1
ATOM 932 N N . SER A 1 116 ? 5.312 -2.322 -3.325 1.00 96.19 116 SER A N 1
ATOM 933 C CA . SER A 1 116 ? 5.595 -1.369 -2.250 1.00 96.19 116 SER A CA 1
ATOM 934 C C . SER A 1 116 ? 4.387 -1.157 -1.338 1.00 96.19 116 SER A C 1
ATOM 936 O O . SER A 1 116 ? 4.534 -1.134 -0.122 1.00 96.19 116 SER A O 1
ATOM 938 N N . TRP A 1 117 ? 3.180 -1.032 -1.890 1.00 96.06 117 TRP A N 1
ATOM 939 C CA . TRP A 1 117 ? 1.961 -0.845 -1.097 1.00 96.06 117 TRP A CA 1
ATOM 940 C C . TRP A 1 117 ? 1.540 -2.086 -0.308 1.00 96.06 117 TRP A C 1
ATOM 942 O O . TRP A 1 117 ? 1.050 -1.946 0.811 1.00 96.06 117 TRP A O 1
ATOM 952 N N . LEU A 1 118 ? 1.739 -3.282 -0.862 1.00 95.38 118 LEU A N 1
ATOM 953 C CA . LEU A 1 118 ? 1.353 -4.534 -0.210 1.00 95.38 118 LEU A CA 1
ATOM 954 C C . LEU A 1 118 ? 2.367 -4.981 0.847 1.00 95.38 118 LEU A C 1
ATOM 956 O O . LEU A 1 118 ? 1.967 -5.438 1.913 1.00 95.38 118 LEU A O 1
ATOM 960 N N . PHE A 1 119 ? 3.667 -4.831 0.583 1.00 92.88 119 PHE A N 1
ATOM 961 C CA . PHE A 1 119 ? 4.709 -5.455 1.402 1.00 92.88 119 PHE A CA 1
ATOM 962 C C . PHE A 1 119 ? 5.456 -4.499 2.333 1.00 92.88 119 PHE A C 1
ATOM 964 O O . PHE A 1 119 ? 6.016 -4.967 3.322 1.00 92.88 119 PHE A O 1
ATOM 971 N N . ALA A 1 120 ? 5.448 -3.181 2.095 1.00 93.81 120 ALA A N 1
ATOM 972 C CA . ALA A 1 120 ? 6.162 -2.239 2.965 1.00 93.81 120 ALA A CA 1
ATOM 973 C C . ALA A 1 120 ? 5.755 -2.323 4.452 1.00 93.81 120 ALA A C 1
ATOM 975 O O . ALA A 1 120 ? 6.664 -2.324 5.284 1.00 93.81 120 ALA A O 1
ATOM 976 N N . PRO A 1 121 ? 4.462 -2.465 4.829 1.00 91.19 121 PRO A N 1
ATOM 977 C CA . PRO A 1 121 ? 4.086 -2.626 6.234 1.00 91.19 121 PRO A CA 1
ATOM 978 C C . PRO A 1 121 ? 4.757 -3.816 6.911 1.00 91.19 121 PRO A C 1
ATOM 980 O O . PRO A 1 121 ? 4.989 -3.751 8.105 1.00 91.19 121 PRO A O 1
ATOM 983 N N . TYR A 1 122 ? 5.066 -4.879 6.166 1.00 89.81 122 TYR A N 1
ATOM 984 C CA . TYR A 1 122 ? 5.698 -6.092 6.684 1.00 89.81 122 TYR A CA 1
ATOM 985 C C . TYR A 1 122 ? 7.226 -5.985 6.655 1.00 89.81 122 TYR A C 1
ATOM 987 O O . TYR A 1 122 ? 7.889 -6.357 7.618 1.00 89.81 122 TYR A O 1
ATOM 995 N N . LEU A 1 123 ? 7.786 -5.421 5.578 1.00 92.25 123 LEU A N 1
ATOM 996 C CA . LEU A 1 123 ? 9.231 -5.241 5.401 1.00 92.25 123 LEU A CA 1
ATOM 997 C C . LEU A 1 123 ? 9.846 -4.297 6.433 1.00 92.25 123 LEU A C 1
ATOM 999 O O . LEU A 1 123 ? 10.962 -4.529 6.887 1.00 92.25 123 LEU A O 1
ATOM 1003 N N . PHE A 1 124 ? 9.115 -3.252 6.818 1.00 91.00 124 PHE A N 1
ATOM 1004 C CA . PHE A 1 124 ? 9.564 -2.282 7.817 1.00 91.00 124 PHE A CA 1
ATOM 1005 C C . PHE A 1 124 ? 9.054 -2.592 9.233 1.00 91.00 124 PHE A C 1
ATOM 1007 O O . PHE A 1 124 ? 9.224 -1.767 10.130 1.00 91.00 124 PHE A O 1
ATOM 1014 N N . ASN A 1 125 ? 8.451 -3.766 9.454 1.00 91.31 125 ASN A N 1
ATOM 1015 C CA . ASN A 1 125 ? 8.006 -4.211 10.772 1.00 91.31 125 ASN A CA 1
ATOM 1016 C C . ASN A 1 125 ? 9.104 -5.051 11.450 1.00 91.31 125 ASN A C 1
ATOM 1018 O O . ASN A 1 125 ? 9.468 -6.108 10.924 1.00 91.31 125 ASN A O 1
ATOM 1022 N N . PRO A 1 126 ? 9.641 -4.631 12.612 1.00 89.81 126 PRO A N 1
ATOM 1023 C CA . PRO A 1 126 ? 10.579 -5.447 13.383 1.00 89.81 126 PRO A CA 1
ATOM 1024 C C . PRO A 1 126 ? 9.999 -6.842 13.647 1.00 89.81 126 PRO A C 1
ATOM 1026 O O . PRO A 1 126 ? 8.824 -6.941 13.971 1.00 89.81 126 PRO A O 1
ATOM 1029 N N . SER A 1 127 ? 10.779 -7.917 13.502 1.00 84.81 127 SER A N 1
ATOM 1030 C CA . SER A 1 127 ? 10.290 -9.312 13.604 1.00 84.81 127 SER A CA 1
ATOM 1031 C C . SER A 1 127 ? 9.139 -9.686 12.648 1.00 84.81 127 SER A C 1
ATOM 1033 O O . SER A 1 127 ? 8.504 -10.720 12.829 1.00 84.81 127 SER A O 1
ATOM 1035 N N . GLY A 1 128 ? 8.878 -8.906 11.590 1.00 82.56 128 GLY A N 1
ATOM 1036 C CA . GLY A 1 128 ? 7.774 -9.154 10.649 1.00 82.56 128 GLY A CA 1
ATOM 1037 C C . GLY A 1 128 ? 7.826 -10.509 9.925 1.00 82.56 128 GLY A C 1
ATOM 1038 O O . GLY A 1 128 ? 6.784 -11.036 9.544 1.00 82.56 128 GLY A O 1
ATOM 1039 N N . PHE A 1 129 ? 9.024 -11.089 9.781 1.00 84.94 129 PHE A N 1
ATOM 1040 C CA . PHE A 1 129 ? 9.260 -12.392 9.137 1.00 84.94 129 PHE A CA 1
ATOM 1041 C C . PHE A 1 129 ? 9.743 -13.478 10.105 1.00 84.94 129 PHE A C 1
ATOM 1043 O O . PHE A 1 129 ? 10.185 -14.546 9.679 1.00 84.94 129 PHE A O 1
ATOM 1050 N N . GLU A 1 130 ? 9.714 -13.214 11.409 1.00 92.06 130 GLU A N 1
ATOM 1051 C CA . GLU A 1 130 ? 10.038 -14.231 12.399 1.00 92.06 130 GLU A CA 1
ATOM 1052 C C . GLU A 1 130 ? 8.894 -15.247 12.455 1.00 92.06 130 GLU A C 1
ATOM 1054 O O . GLU A 1 130 ? 7.776 -14.899 12.822 1.00 92.06 130 GLU A O 1
ATOM 1059 N N . TRP A 1 131 ? 9.164 -16.507 12.100 1.00 91.12 131 TRP A N 1
ATOM 1060 C CA . TRP A 1 131 ? 8.120 -17.520 11.893 1.00 91.12 131 TRP A CA 1
ATOM 1061 C C . TRP A 1 131 ? 7.128 -17.634 13.057 1.00 91.12 131 TRP A C 1
ATOM 1063 O O . TRP A 1 131 ? 5.918 -17.632 12.839 1.00 91.12 131 TRP A O 1
ATOM 1073 N N . GLN A 1 132 ? 7.629 -17.698 14.295 1.00 93.12 132 GLN A N 1
ATOM 1074 C CA . GLN A 1 132 ? 6.771 -17.795 15.479 1.00 93.12 132 GLN A CA 1
ATOM 1075 C C . GLN A 1 132 ? 5.839 -16.584 15.591 1.00 93.12 132 GLN A C 1
ATOM 1077 O O . GLN A 1 132 ? 4.639 -16.757 15.800 1.00 93.12 132 GLN A O 1
ATOM 1082 N N . LYS A 1 133 ? 6.364 -15.376 15.358 1.00 91.94 133 LYS A N 1
ATOM 1083 C CA . LYS A 1 133 ? 5.572 -14.144 15.365 1.00 91.94 133 LYS A CA 1
ATOM 1084 C C . LYS A 1 133 ? 4.566 -14.096 14.235 1.00 91.94 133 LYS A C 1
ATOM 1086 O O . LYS A 1 133 ? 3.409 -13.798 14.488 1.00 91.94 133 LYS A O 1
ATOM 1091 N N . THR A 1 134 ? 4.957 -14.469 13.022 1.00 92.31 134 THR A N 1
ATOM 1092 C CA . THR A 1 134 ? 4.046 -14.531 11.876 1.00 92.31 134 THR A CA 1
ATOM 1093 C C . THR A 1 134 ? 2.862 -15.467 12.139 1.00 92.31 134 THR A C 1
ATOM 1095 O O . THR A 1 134 ? 1.728 -15.124 11.812 1.00 92.31 134 THR A O 1
ATOM 1098 N N . VAL A 1 135 ? 3.097 -16.634 12.748 1.00 94.81 135 VAL A N 1
ATOM 1099 C CA . VAL A 1 135 ? 2.025 -17.585 13.087 1.00 94.81 135 VAL A CA 1
ATOM 1100 C C . VAL A 1 135 ? 1.123 -17.041 14.201 1.00 94.81 135 VAL A C 1
ATOM 1102 O O . VAL A 1 135 ? -0.101 -17.137 14.089 1.00 94.81 135 VAL A O 1
ATOM 1105 N N . GLU A 1 136 ? 1.702 -16.453 15.255 1.00 94.81 136 GLU A N 1
ATOM 1106 C CA . GLU A 1 136 ? 0.955 -15.791 16.337 1.00 94.81 136 GLU A CA 1
ATOM 1107 C C . GLU A 1 136 ? 0.051 -14.681 15.788 1.00 94.81 136 GLU A C 1
ATOM 1109 O O . GLU A 1 136 ? -1.155 -14.678 16.038 1.00 94.81 136 GLU A O 1
ATOM 1114 N N . ASP A 1 137 ? 0.616 -13.793 14.977 1.00 94.81 137 ASP A N 1
ATOM 1115 C CA . ASP A 1 137 ? -0.078 -12.666 14.366 1.00 94.81 137 ASP A CA 1
ATOM 1116 C C . ASP A 1 137 ? -1.171 -13.102 13.397 1.00 94.81 137 ASP A C 1
ATOM 1118 O O . ASP A 1 137 ? -2.247 -12.505 13.370 1.00 94.81 137 ASP A O 1
ATOM 1122 N N . PHE A 1 138 ? -0.926 -14.147 12.606 1.00 94.50 138 PHE A N 1
ATOM 1123 C CA . PHE A 1 138 ? -1.933 -14.688 11.701 1.00 94.50 138 PHE A CA 1
ATOM 1124 C C . PHE A 1 138 ? -3.124 -15.271 12.470 1.00 94.50 138 PHE A C 1
ATOM 1126 O O . PHE A 1 138 ? -4.278 -15.052 12.089 1.00 94.50 138 PHE A O 1
ATOM 1133 N N . ARG A 1 139 ? -2.868 -15.971 13.583 1.00 96.19 139 ARG A N 1
ATOM 1134 C CA . ARG A 1 139 ? -3.924 -16.471 14.471 1.00 96.19 139 ARG A CA 1
ATOM 1135 C C . ARG A 1 139 ? -4.705 -15.320 15.104 1.00 96.19 139 ARG A C 1
ATOM 1137 O O . ARG A 1 139 ? -5.933 -15.338 15.066 1.00 96.19 139 ARG A O 1
ATOM 1144 N N . ASP A 1 140 ? -4.015 -14.316 15.641 1.00 95.44 140 ASP A N 1
ATOM 1145 C CA . ASP A 1 140 ? -4.634 -13.126 16.237 1.00 95.44 140 ASP A CA 1
ATOM 1146 C C . ASP A 1 140 ? -5.476 -12.354 15.207 1.00 95.44 140 ASP A C 1
ATOM 1148 O O . ASP A 1 140 ? -6.602 -11.951 15.497 1.00 95.44 140 ASP A O 1
ATOM 1152 N N . TRP A 1 141 ? -4.966 -12.193 13.984 1.00 95.50 141 TRP A N 1
ATOM 1153 C CA . TRP A 1 141 ? -5.679 -11.568 12.872 1.00 95.50 141 TRP A CA 1
ATOM 1154 C C . TRP A 1 141 ? -6.925 -12.356 12.467 1.00 95.50 141 TRP A C 1
ATOM 1156 O O . TRP A 1 141 ? -7.986 -11.763 12.285 1.00 95.50 141 TRP A O 1
ATOM 1166 N N . THR A 1 142 ? -6.827 -13.684 12.379 1.00 96.50 142 THR A N 1
ATOM 1167 C CA . THR A 1 142 ? -7.964 -14.555 12.045 1.00 96.50 142 THR A CA 1
ATOM 1168 C C . THR A 1 142 ? -9.043 -14.489 13.123 1.00 96.50 142 THR A C 1
ATOM 1170 O O . THR A 1 142 ? -10.226 -14.378 12.807 1.00 96.50 142 THR A O 1
ATOM 1173 N N . ASN A 1 143 ? -8.648 -14.492 14.398 1.00 95.81 143 ASN A N 1
ATOM 1174 C CA . ASN A 1 143 ? -9.577 -14.320 15.512 1.00 95.81 143 ASN A CA 1
ATOM 1175 C C . ASN A 1 143 ? -10.272 -12.955 15.450 1.00 95.81 143 ASN A C 1
ATOM 1177 O O . ASN A 1 143 ? -11.490 -12.904 15.556 1.00 95.81 143 ASN A O 1
ATOM 1181 N N . TRP A 1 144 ? -9.528 -11.869 15.216 1.00 96.19 144 TRP A N 1
ATOM 1182 C CA . TRP A 1 144 ? -10.086 -10.521 15.037 1.00 96.19 144 TRP A CA 1
ATOM 1183 C C . TRP A 1 144 ? -11.057 -10.435 13.846 1.00 96.19 144 TRP A C 1
ATOM 1185 O O . TRP A 1 144 ? -12.101 -9.788 13.937 1.00 96.19 144 TRP A O 1
ATOM 1195 N N . LEU A 1 145 ? -10.738 -11.115 12.740 1.00 95.88 145 LEU A N 1
ATOM 1196 C CA . LEU A 1 145 ? -11.568 -11.162 11.536 1.00 95.88 145 LEU A CA 1
ATOM 1197 C C . LEU A 1 145 ? -12.890 -11.902 11.770 1.00 95.88 145 LEU A C 1
ATOM 1199 O O . LEU A 1 145 ? -13.932 -11.475 11.281 1.00 95.88 145 LEU A O 1
ATOM 1203 N N . LEU A 1 146 ? -12.840 -13.021 12.495 1.00 95.00 146 LEU A N 1
ATOM 1204 C CA . LEU A 1 146 ? -13.983 -13.912 12.708 1.00 95.00 146 LEU A CA 1
ATOM 1205 C C . LEU A 1 146 ? -14.760 -13.619 13.996 1.00 95.00 146 LEU A C 1
ATOM 1207 O O . LEU A 1 146 ? -15.820 -14.214 14.213 1.00 95.00 146 LEU A O 1
ATOM 1211 N N . TYR A 1 147 ? -14.259 -12.725 14.851 1.00 93.19 147 TYR A N 1
ATOM 1212 C CA . TYR A 1 147 ? -14.950 -12.315 16.064 1.00 93.19 147 TYR A CA 1
ATOM 1213 C C . TYR A 1 147 ? -16.247 -11.592 15.697 1.00 93.19 147 TYR A C 1
ATOM 1215 O O . TYR A 1 147 ? -16.235 -10.443 15.244 1.00 93.19 147 TYR A O 1
ATOM 1223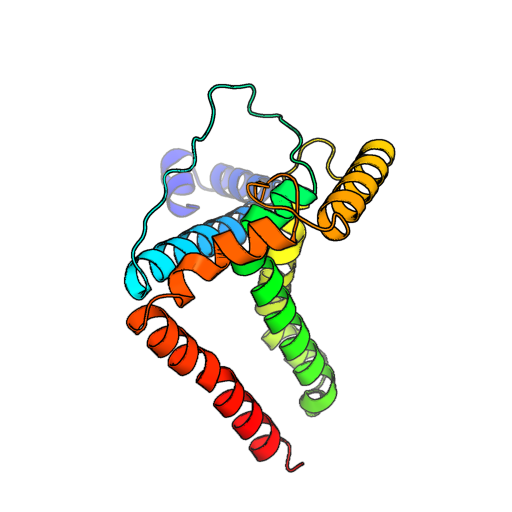 N N . ARG A 1 148 ? -17.371 -12.286 15.906 1.00 81.81 148 ARG A N 1
ATOM 1224 C CA . ARG A 1 148 ? -18.710 -11.708 15.778 1.00 81.81 148 ARG A CA 1
ATOM 1225 C C . ARG A 1 148 ? -18.850 -10.621 16.832 1.00 81.81 148 ARG A C 1
ATOM 1227 O O . ARG A 1 148 ? -18.649 -10.899 18.013 1.00 81.81 148 ARG A O 1
ATOM 1234 N N . GLY A 1 149 ? -19.123 -9.398 16.386 1.00 77.56 149 GLY A N 1
ATOM 1235 C CA . GLY A 1 149 ? -19.141 -8.229 17.248 1.00 77.56 149 GLY A CA 1
ATOM 1236 C C . GLY A 1 149 ? -20.262 -8.242 18.290 1.00 77.56 149 GLY A C 1
ATOM 1237 O O . GLY A 1 149 ? -20.952 -9.232 18.536 1.00 77.56 149 GLY A O 1
ATOM 1238 N N . GLY A 1 150 ? -20.450 -7.084 18.911 1.00 80.25 150 GLY A N 1
ATOM 1239 C CA . GLY A 1 150 ? -21.473 -6.821 19.914 1.00 80.25 150 GLY A CA 1
ATOM 1240 C C . GLY A 1 150 ? -21.632 -5.316 20.121 1.00 80.25 150 GLY A C 1
ATOM 1241 O O . GLY A 1 150 ? -20.848 -4.518 19.601 1.00 80.25 150 GLY A O 1
ATOM 1242 N N . ILE A 1 151 ? -22.649 -4.906 20.879 1.00 78.00 151 ILE A N 1
ATOM 1243 C CA . ILE A 1 151 ? -22.891 -3.483 21.155 1.00 78.00 151 ILE A CA 1
ATOM 1244 C C . ILE A 1 151 ? -21.703 -2.918 21.947 1.00 78.00 151 ILE A C 1
ATOM 1246 O O . ILE A 1 151 ? -21.423 -3.369 23.054 1.00 78.00 151 ILE A O 1
ATOM 1250 N N . GLY A 1 152 ? -21.022 -1.917 21.382 1.00 82.75 152 GLY A N 1
ATOM 1251 C CA . GLY A 1 152 ? -19.892 -1.234 22.021 1.00 82.75 152 GLY A CA 1
ATOM 1252 C C . GLY A 1 152 ? -18.518 -1.881 21.808 1.00 82.75 152 GLY A C 1
ATOM 1253 O O . GLY A 1 152 ? -17.545 -1.399 22.386 1.00 82.75 152 GLY A O 1
ATOM 1254 N N . VAL A 1 153 ? -18.416 -2.930 20.982 1.00 90.50 153 VAL A N 1
ATOM 1255 C CA . VAL A 1 153 ? -17.123 -3.516 20.589 1.00 90.50 153 VAL A CA 1
ATOM 1256 C C . VAL A 1 153 ? -16.338 -2.513 19.746 1.00 90.50 153 VAL A C 1
ATOM 1258 O O . VAL A 1 153 ? -16.893 -1.869 18.856 1.00 90.50 153 VAL A O 1
ATOM 1261 N N . LYS A 1 154 ? -15.043 -2.370 20.032 1.00 90.44 154 LYS A N 1
ATOM 1262 C CA . LYS A 1 154 ? -14.155 -1.448 19.312 1.00 90.44 154 LYS A CA 1
ATOM 1263 C C . LYS A 1 154 ? -13.596 -2.099 18.052 1.00 90.44 154 LYS A C 1
ATOM 1265 O O . LYS A 1 154 ? -13.373 -3.312 18.020 1.00 90.44 154 LYS A O 1
ATOM 1270 N N . GLY A 1 155 ? -13.228 -1.292 17.058 1.00 89.75 155 GLY A N 1
ATOM 1271 C CA . GLY A 1 155 ? -12.540 -1.783 15.861 1.00 89.75 155 GLY A CA 1
ATOM 1272 C C . GLY A 1 155 ? -11.221 -2.514 16.141 1.00 89.75 155 GLY A C 1
ATOM 1273 O O . GLY A 1 155 ? -10.763 -3.322 15.333 1.00 89.75 155 GLY A O 1
ATOM 1274 N N . GLU A 1 156 ? -10.613 -2.301 17.309 1.00 92.19 156 GLU A N 1
ATOM 1275 C CA . GLU A 1 156 ? -9.414 -3.036 17.712 1.00 92.19 156 GLU A CA 1
ATOM 1276 C C . GLU A 1 156 ? -9.653 -4.533 17.959 1.00 92.19 156 GLU A C 1
ATOM 1278 O O . GLU A 1 156 ? -8.727 -5.331 17.796 1.00 92.19 156 GLU A O 1
ATOM 1283 N N . GLU A 1 157 ? -10.887 -4.902 18.301 1.00 91.44 157 GLU A N 1
ATOM 1284 C CA . GLU A 1 157 ? -11.282 -6.234 18.770 1.00 91.44 157 GLU A CA 1
ATOM 1285 C C . GLU A 1 157 ? -12.048 -7.030 17.708 1.00 91.44 157 GLU A C 1
ATOM 1287 O O . GLU A 1 157 ? -11.921 -8.251 17.659 1.00 91.44 157 GLU A O 1
ATOM 1292 N N . SER A 1 158 ? -12.780 -6.351 16.817 1.00 95.25 158 SER A N 1
ATOM 1293 C CA . SER A 1 158 ? -13.562 -6.986 15.751 1.00 95.25 158 SER A CA 1
ATOM 1294 C C . SER A 1 158 ? -13.392 -6.287 14.408 1.00 95.25 158 SER A C 1
ATOM 1296 O O . SER A 1 158 ? -13.423 -5.054 14.325 1.00 95.25 158 SER A O 1
ATOM 1298 N N . TRP A 1 159 ? -13.288 -7.078 13.339 1.00 94.94 159 TRP A N 1
ATOM 1299 C CA . TRP A 1 159 ? -13.335 -6.570 11.968 1.00 94.94 159 TRP A CA 1
ATOM 1300 C C . TRP A 1 159 ? -14.646 -5.855 11.647 1.00 94.94 159 TRP A C 1
ATOM 1302 O O . TRP A 1 159 ? -14.617 -4.822 10.984 1.00 94.94 159 TRP A O 1
ATOM 1312 N N . GLU A 1 160 ? -15.777 -6.357 12.144 1.00 93.62 160 GLU A N 1
ATOM 1313 C CA . GLU A 1 160 ? -17.095 -5.765 11.897 1.00 93.62 160 GLU A CA 1
ATOM 1314 C C . GLU A 1 160 ? -17.173 -4.342 12.465 1.00 93.62 160 GLU A C 1
ATOM 1316 O O . GLU A 1 160 ? -17.499 -3.397 11.746 1.00 93.62 160 GLU A O 1
ATOM 1321 N N . ALA A 1 161 ? -16.765 -4.171 13.726 1.00 93.88 161 ALA A N 1
ATOM 1322 C CA . ALA A 1 161 ? -16.711 -2.861 14.370 1.00 93.88 161 ALA A CA 1
ATOM 1323 C C . ALA A 1 161 ? -15.747 -1.905 13.647 1.00 93.88 161 ALA A C 1
ATOM 1325 O O . ALA A 1 161 ? -16.075 -0.742 13.411 1.00 93.88 161 ALA A O 1
ATOM 1326 N N . TRP A 1 162 ? -14.571 -2.395 13.235 1.00 94.19 162 TRP A N 1
ATOM 1327 C CA . TRP A 1 162 ? -13.610 -1.590 12.479 1.00 94.19 162 TRP A CA 1
ATOM 1328 C C . TRP A 1 162 ? -14.166 -1.155 11.124 1.00 94.19 162 TRP A C 1
ATOM 1330 O O . TRP A 1 162 ? -13.980 -0.008 10.719 1.00 94.19 162 TRP A O 1
ATOM 1340 N N . TRP A 1 163 ? -14.850 -2.054 10.420 1.00 92.81 163 TRP A N 1
ATOM 1341 C CA . TRP A 1 163 ? -15.445 -1.768 9.121 1.00 92.81 163 TRP A CA 1
ATOM 1342 C C . TRP A 1 163 ? -16.491 -0.655 9.223 1.00 92.81 163 TRP A C 1
ATOM 1344 O O . TRP A 1 163 ? -16.493 0.279 8.417 1.00 92.81 163 TRP A O 1
ATOM 1354 N N . ASP A 1 164 ? -17.322 -0.701 10.263 1.00 91.81 164 ASP A N 1
ATOM 1355 C CA . ASP A 1 164 ? -18.301 0.339 10.566 1.00 91.81 164 ASP A CA 1
ATOM 1356 C C . ASP A 1 164 ? -17.659 1.690 10.912 1.00 91.81 164 ASP A C 1
ATOM 1358 O O . ASP A 1 164 ? -18.098 2.738 10.422 1.00 91.81 164 ASP A O 1
ATOM 1362 N N . GLU A 1 165 ? -16.603 1.682 11.728 1.00 91.31 165 GLU A N 1
ATOM 1363 C CA . GLU A 1 165 ? -15.824 2.878 12.062 1.00 91.31 165 GLU A CA 1
ATOM 1364 C C . GLU A 1 165 ? -15.149 3.486 10.824 1.00 91.31 165 GLU A C 1
ATOM 1366 O O . GLU A 1 165 ? -15.097 4.716 10.677 1.00 91.31 165 GLU A O 1
ATOM 1371 N N . GLU A 1 166 ? -14.640 2.641 9.927 1.00 91.00 166 GLU A N 1
ATOM 1372 C CA . GLU A 1 166 ? -13.954 3.056 8.709 1.00 91.00 166 GLU A CA 1
ATOM 1373 C C . GLU A 1 166 ? -14.940 3.648 7.691 1.00 91.00 166 GLU A C 1
ATOM 1375 O O . GLU A 1 166 ? -14.667 4.696 7.095 1.00 91.00 166 GLU A O 1
ATOM 1380 N N . LEU A 1 167 ? -16.136 3.067 7.558 1.00 90.94 167 LEU A N 1
ATOM 1381 C CA . LEU A 1 167 ? -17.214 3.560 6.693 1.00 90.94 167 LEU A CA 1
ATOM 1382 C C . LEU A 1 167 ? -18.030 4.718 7.278 1.00 90.94 167 LEU A C 1
ATOM 1384 O O . LEU A 1 167 ? -18.932 5.224 6.607 1.00 90.94 167 LEU A O 1
ATOM 1388 N N . ALA A 1 168 ? -17.709 5.204 8.477 1.00 90.94 168 ALA A N 1
ATOM 1389 C CA . ALA A 1 168 ? -18.470 6.269 9.135 1.00 90.94 168 ALA A CA 1
ATOM 1390 C C . ALA A 1 168 ? -18.683 7.518 8.250 1.00 90.94 168 ALA A C 1
ATOM 1392 O O . ALA A 1 168 ? -19.749 8.130 8.288 1.00 90.94 168 ALA A O 1
ATOM 1393 N N . HIS A 1 169 ? -17.712 7.865 7.400 1.00 87.44 169 HIS A N 1
ATOM 1394 C CA . HIS A 1 169 ? -17.799 9.001 6.473 1.00 87.44 169 HIS A CA 1
ATOM 1395 C C . HIS A 1 169 ? -18.895 8.846 5.395 1.00 87.44 169 HIS A C 1
ATOM 1397 O O . HIS A 1 169 ? -19.543 9.825 5.018 1.00 87.44 169 HIS A O 1
ATOM 1403 N N . VAL A 1 170 ? -19.178 7.611 4.967 1.00 89.88 170 VAL A N 1
ATOM 1404 C CA . VAL A 1 170 ? -20.196 7.264 3.953 1.00 89.88 170 VAL A CA 1
ATOM 1405 C C . VAL A 1 170 ? -21.621 7.348 4.511 1.00 89.88 170 VAL A C 1
ATOM 1407 O O . VAL A 1 170 ? -22.601 7.387 3.764 1.00 89.88 170 VAL A O 1
ATOM 1410 N N . ARG A 1 171 ? -21.773 7.405 5.840 1.00 89.00 171 ARG A N 1
ATOM 1411 C CA . ARG A 1 171 ? -23.088 7.544 6.481 1.00 89.00 171 ARG A CA 1
ATOM 1412 C C . ARG A 1 171 ? -23.714 8.919 6.223 1.00 89.00 171 ARG A C 1
ATOM 1414 O O . ARG A 1 171 ? -24.933 9.046 6.292 1.00 89.00 171 ARG A O 1
ATOM 1421 N N . THR A 1 172 ? -22.909 9.922 5.873 1.00 91.00 172 THR A N 1
ATOM 1422 C CA . THR A 1 172 ? -23.400 11.241 5.452 1.00 91.00 172 THR A CA 1
ATOM 1423 C C . THR A 1 172 ? -23.900 11.213 4.004 1.00 91.00 172 THR A C 1
ATOM 1425 O O . THR A 1 172 ? -23.355 10.497 3.164 1.00 91.00 172 THR A O 1
ATOM 1428 N N . LEU A 1 173 ? -24.917 12.020 3.677 1.00 90.31 173 LEU A N 1
ATOM 1429 C CA . LEU A 1 173 ? -25.419 12.129 2.298 1.00 90.31 173 LEU A CA 1
ATOM 1430 C C . LEU A 1 173 ? -24.328 12.610 1.328 1.00 90.31 173 LEU A C 1
ATOM 1432 O O . LEU A 1 173 ? -24.175 12.041 0.249 1.00 90.31 173 LEU A O 1
ATOM 1436 N N . GLY A 1 174 ? -23.541 13.612 1.737 1.00 90.19 174 GLY A N 1
ATOM 1437 C CA . GLY A 1 174 ? -22.433 14.144 0.939 1.00 90.19 174 GLY A CA 1
ATOM 1438 C C . GLY A 1 174 ? -21.333 13.109 0.696 1.00 90.19 174 GLY A C 1
ATOM 1439 O O . GLY A 1 174 ? -20.933 12.904 -0.448 1.00 90.19 174 GLY A O 1
ATOM 1440 N N . GLY A 1 175 ? -20.908 12.394 1.744 1.00 90.94 175 GLY A N 1
ATOM 1441 C CA . GLY A 1 175 ? -19.902 11.340 1.620 1.00 90.94 175 GLY A CA 1
ATOM 1442 C C . GLY A 1 175 ? -20.374 10.181 0.743 1.00 90.94 175 GLY A C 1
ATOM 1443 O O . GLY A 1 175 ? -19.623 9.705 -0.106 1.00 90.94 175 GLY A O 1
ATOM 1444 N N . ARG A 1 176 ? -21.647 9.779 0.860 1.00 92.75 176 ARG A N 1
ATOM 1445 C CA . ARG A 1 176 ? -22.247 8.754 -0.006 1.00 92.75 176 ARG A CA 1
ATOM 1446 C C . ARG A 1 176 ? -22.272 9.174 -1.471 1.00 92.75 176 ARG A C 1
ATOM 1448 O O . ARG A 1 176 ? -21.932 8.368 -2.336 1.00 92.75 176 ARG A O 1
ATOM 1455 N N . LEU A 1 177 ? -22.665 10.414 -1.754 1.00 93.50 177 LEU A N 1
ATOM 1456 C CA . LEU A 1 177 ? -22.684 10.946 -3.115 1.00 93.50 177 LEU A CA 1
ATOM 1457 C C . LEU 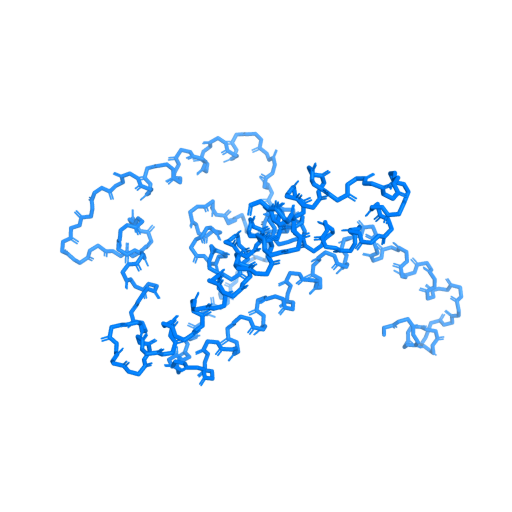A 1 177 ? -21.269 10.983 -3.704 1.00 93.50 177 LEU A C 1
ATOM 1459 O O . LEU A 1 177 ? -21.070 10.495 -4.816 1.00 93.50 177 LEU A O 1
ATOM 1463 N N . MET A 1 178 ? -20.278 11.467 -2.948 1.00 91.75 178 MET A N 1
ATOM 1464 C CA . MET A 1 178 ? -18.885 11.479 -3.404 1.00 91.75 178 MET A CA 1
ATOM 1465 C C . MET A 1 178 ? -18.329 10.082 -3.657 1.00 91.75 178 MET A C 1
ATOM 1467 O O . MET A 1 178 ? -17.755 9.845 -4.717 1.00 91.75 178 MET A O 1
ATOM 1471 N N . GLU A 1 179 ? -18.531 9.133 -2.741 1.00 92.12 179 GLU A N 1
ATOM 1472 C CA . GLU A 1 179 ? -18.080 7.752 -2.950 1.00 92.12 179 GLU A CA 1
ATOM 1473 C C . GLU A 1 179 ? -18.786 7.090 -4.138 1.00 92.12 179 GLU A C 1
ATOM 1475 O O . GLU A 1 179 ? -18.157 6.330 -4.872 1.00 92.12 179 GLU A O 1
ATOM 1480 N N . THR A 1 180 ? -20.058 7.413 -4.389 1.00 92.62 180 THR A N 1
ATOM 1481 C CA . THR A 1 180 ? -20.779 6.923 -5.574 1.00 92.62 180 THR A CA 1
ATOM 1482 C C . THR A 1 180 ? -20.130 7.451 -6.853 1.00 92.62 180 THR A C 1
ATOM 1484 O O . THR A 1 180 ? -19.791 6.661 -7.731 1.00 92.62 180 THR A O 1
ATOM 1487 N N . ILE A 1 181 ? -19.872 8.763 -6.937 1.00 91.62 181 ILE A N 1
ATOM 1488 C CA . ILE A 1 181 ? -19.190 9.382 -8.086 1.00 91.62 181 ILE A CA 1
ATOM 1489 C C . ILE A 1 181 ? -17.806 8.764 -8.295 1.00 91.62 181 ILE A C 1
ATOM 1491 O O . ILE A 1 181 ? -17.449 8.395 -9.412 1.00 91.62 181 ILE A O 1
ATOM 1495 N N . LEU A 1 182 ? -17.027 8.607 -7.224 1.00 90.12 182 LEU A N 1
ATOM 1496 C CA . LEU A 1 182 ? -15.701 8.002 -7.301 1.00 90.12 182 LEU A CA 1
ATOM 1497 C C . LEU A 1 182 ? -15.756 6.532 -7.711 1.00 90.12 182 LEU A C 1
ATOM 1499 O O . LEU A 1 182 ? -14.845 6.082 -8.401 1.00 90.12 182 LEU A O 1
ATOM 1503 N N . SER A 1 183 ? -16.798 5.796 -7.327 1.00 90.75 183 SER A N 1
ATOM 1504 C CA . SER A 1 183 ? -16.985 4.388 -7.690 1.00 90.75 183 SER A CA 1
ATOM 1505 C C . SER A 1 183 ? -17.393 4.206 -9.153 1.00 90.75 183 SER A C 1
ATOM 1507 O O . SER A 1 183 ? -17.007 3.211 -9.765 1.00 90.75 183 SER A O 1
ATOM 1509 N N . LEU A 1 184 ? -18.072 5.185 -9.767 1.00 92.38 184 LEU A N 1
ATOM 1510 C CA . LEU A 1 184 ? -18.402 5.156 -11.201 1.00 92.38 184 LEU A CA 1
ATOM 1511 C C . LEU A 1 184 ? -17.162 5.044 -12.099 1.00 92.38 184 LEU A C 1
ATOM 1513 O O . LEU A 1 184 ? -17.264 4.542 -13.220 1.00 92.38 184 LEU A O 1
ATOM 1517 N N . ARG A 1 185 ? -15.974 5.432 -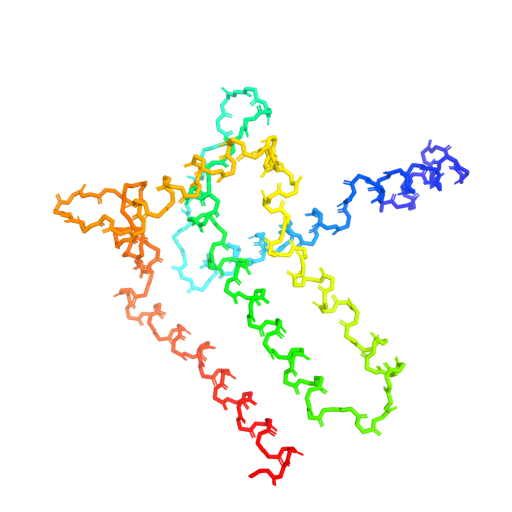11.609 1.00 89.31 185 ARG A N 1
ATOM 1518 C CA . ARG A 1 185 ? -14.711 5.238 -12.338 1.00 89.31 185 ARG A CA 1
ATOM 1519 C C . ARG A 1 185 ? -14.493 3.780 -12.746 1.00 89.31 185 ARG A C 1
ATOM 1521 O O . ARG A 1 185 ? -13.967 3.531 -13.824 1.00 89.31 185 ARG A O 1
ATOM 1528 N N . PHE A 1 186 ? -14.916 2.821 -11.919 1.00 86.94 186 PHE A N 1
ATOM 1529 C CA . PHE A 1 186 ? -14.754 1.399 -12.217 1.00 86.94 186 PHE A CA 1
ATOM 1530 C C . PHE A 1 186 ? -15.628 0.972 -13.397 1.00 86.94 186 PHE A C 1
ATOM 1532 O O . PHE A 1 186 ? -15.159 0.225 -14.250 1.00 86.94 186 PHE A O 1
ATOM 1539 N N . CYS A 1 187 ? -16.843 1.517 -13.514 1.00 89.31 187 CYS A N 1
ATOM 1540 C CA . CYS A 1 187 ? -17.707 1.287 -14.671 1.00 89.31 187 CYS A CA 1
ATOM 1541 C C . CYS A 1 187 ? -17.080 1.842 -15.956 1.00 89.31 187 CYS A C 1
ATOM 1543 O O . CYS A 1 187 ? -17.090 1.171 -16.985 1.00 89.31 187 CYS A O 1
ATOM 1545 N N . ILE A 1 188 ? -16.485 3.038 -15.889 1.00 87.44 188 ILE A N 1
ATOM 1546 C CA . ILE A 1 188 ? -15.786 3.652 -17.028 1.00 87.44 188 ILE A CA 1
ATOM 1547 C C . ILE A 1 188 ? -14.583 2.796 -17.444 1.00 87.44 188 ILE A C 1
ATOM 1549 O O . ILE A 1 188 ? -14.414 2.517 -18.631 1.00 87.44 188 ILE A O 1
ATOM 1553 N N . PHE A 1 189 ? -13.771 2.338 -16.486 1.00 84.38 189 PHE A N 1
ATOM 1554 C CA . PHE A 1 189 ? -12.636 1.460 -16.777 1.00 84.38 189 PHE A CA 1
ATOM 1555 C C . PHE A 1 189 ? -13.080 0.134 -17.391 1.00 84.38 189 PHE A C 1
ATOM 1557 O O . PHE A 1 189 ? -12.513 -0.286 -18.395 1.00 84.38 189 PHE A O 1
ATOM 1564 N N . GLN A 1 190 ? -14.114 -0.499 -16.839 1.00 85.81 190 GLN A N 1
ATOM 1565 C CA . GLN A 1 190 ? -14.646 -1.751 -17.367 1.00 85.81 190 GLN A CA 1
ATOM 1566 C C . GLN A 1 190 ? -15.172 -1.583 -18.797 1.00 85.81 190 GLN A C 1
ATOM 1568 O O . GLN A 1 190 ? -14.836 -2.386 -19.665 1.00 85.81 190 GLN A O 1
ATOM 1573 N N . TYR A 1 191 ? -15.933 -0.518 -19.063 1.00 88.44 191 TYR A N 1
ATOM 1574 C CA . TYR A 1 191 ? -16.401 -0.194 -20.410 1.00 88.44 191 TYR A CA 1
ATOM 1575 C C . TYR A 1 191 ? -15.234 0.020 -21.382 1.00 88.44 191 TYR A C 1
ATOM 1577 O O . TYR A 1 191 ? -15.225 -0.555 -22.467 1.00 88.44 191 TYR A O 1
ATOM 1585 N N . GLY A 1 192 ? -14.220 0.795 -20.985 1.00 85.75 192 GLY A N 1
ATOM 1586 C CA . GLY A 1 192 ? -13.038 1.046 -21.812 1.00 85.75 192 GLY A CA 1
ATOM 1587 C C . GLY A 1 192 ? -12.247 -0.225 -22.131 1.00 85.75 192 GLY A C 1
ATOM 1588 O O . GLY A 1 192 ? -11.803 -0.398 -23.267 1.00 85.75 192 GLY A O 1
ATOM 1589 N N . ILE A 1 193 ? -12.111 -1.132 -21.158 1.00 83.69 193 ILE A N 1
ATOM 1590 C CA . ILE A 1 193 ? -11.463 -2.436 -21.348 1.00 83.69 193 ILE A CA 1
ATOM 1591 C C . ILE A 1 193 ? -12.254 -3.281 -22.353 1.00 83.69 193 ILE A C 1
ATOM 1593 O O . ILE A 1 193 ? -11.667 -3.742 -23.326 1.00 83.69 193 ILE A O 1
ATOM 1597 N N . LEU A 1 194 ? -13.569 -3.442 -22.169 1.00 85.94 194 LEU A N 1
ATOM 1598 C CA . LEU A 1 194 ? -14.416 -4.223 -23.083 1.00 85.94 194 LEU A CA 1
ATOM 1599 C C . LEU A 1 194 ? -14.385 -3.660 -24.506 1.00 85.94 194 LEU A C 1
ATOM 1601 O O . LEU A 1 194 ? -14.091 -4.386 -25.453 1.00 85.94 194 LEU A O 1
ATOM 1605 N N . TYR A 1 195 ? -14.593 -2.346 -24.641 1.00 86.31 195 TYR A N 1
ATOM 1606 C CA . TYR A 1 195 ? -14.572 -1.662 -25.930 1.00 86.31 195 TYR A CA 1
ATOM 1607 C C . TYR A 1 195 ? -13.245 -1.872 -26.663 1.00 86.31 195 TYR A C 1
ATOM 1609 O O . TYR A 1 195 ? -13.234 -2.132 -27.865 1.00 86.31 195 TYR A O 1
ATOM 1617 N N . LYS A 1 196 ? -12.110 -1.783 -25.953 1.00 80.31 196 LYS A N 1
ATOM 1618 C CA . LYS A 1 196 ? -10.801 -1.921 -26.595 1.00 80.31 196 LYS A CA 1
ATOM 1619 C C . LYS A 1 196 ? -10.408 -3.372 -26.885 1.00 80.31 196 LYS A C 1
ATOM 1621 O O . LYS A 1 196 ? -9.679 -3.607 -27.855 1.00 80.31 196 LYS A O 1
ATOM 1626 N N . LEU A 1 197 ? -10.862 -4.313 -26.060 1.00 77.38 197 LEU A N 1
ATOM 1627 C CA . LEU A 1 197 ? -10.617 -5.744 -26.241 1.00 77.38 197 LEU A CA 1
ATOM 1628 C C . LEU A 1 197 ? -11.569 -6.398 -27.255 1.00 77.38 197 LEU A C 1
ATOM 1630 O O . LEU A 1 197 ? -11.334 -7.549 -27.602 1.00 77.38 197 LEU A O 1
ATOM 1634 N N . HIS A 1 198 ? -12.573 -5.671 -27.769 1.00 73.31 198 HIS A N 1
ATOM 1635 C CA . HIS A 1 198 ? -13.598 -6.195 -28.686 1.00 73.31 198 HIS A CA 1
ATOM 1636 C C . HIS A 1 198 ? -14.251 -7.494 -28.170 1.00 73.31 198 HIS A C 1
ATOM 1638 O O . HIS A 1 198 ? -14.511 -8.411 -28.949 1.00 73.31 198 HIS A O 1
ATOM 1644 N N . LEU A 1 199 ? -14.467 -7.566 -26.853 1.00 61.50 199 LEU A N 1
ATOM 1645 C CA . LEU A 1 199 ? -15.230 -8.624 -26.183 1.00 61.50 199 LEU A CA 1
ATOM 1646 C C . LEU A 1 199 ? -16.735 -8.356 -26.272 1.00 61.50 199 LEU A C 1
ATOM 1648 O O . LEU A 1 199 ? -17.120 -7.164 -26.236 1.00 61.50 199 LEU A O 1
#

Organism: NCBI:txid132261

Foldseek 3Di:
DLVVCCVVPNNVVSVVVVVVCVVVVVVLVVLQVVLLCCVLVVCCVQQNDDDDDDPDDDDPQDADFPLRLCLSQVVSFVVVLVVLVVVLVVCVVQVCPVDDVVSCVVCVVSPSSSCSRNCVSQVPGRCSPVVVRVVVRVVQNVQQDPPDDDVPDDSSRHVVNSVCVVCVSCVDPSSVVSVVVVVCVVVVVVVVSCVVSVD

InterPro domains:
  IPR003440 Glycosyl transferase 48 domain [PF02364] (2-174)

Secondary structure (DSSP, 8-state):
-HHHHHHHH-HHHHHHHHHHHHHTTHHHHHHHHHHHHHHHHHHHHHH---------SS-S--PPPHHHHHHHHIIIIIHHHHHHHHHHHHHHHHHGGG-HHHHHHHHHHHHHHHHHHHHHHHHTSTTTT-HHHHHHHHHHHHHHHH----TT--TTT-HHHHHHHHGGGGGSHHHHHHHHHHHHHHHHHHHHHHHHHT-

Radius of gyration: 20.7 Å; chains: 1; bounding box: 57×38×52 Å